Protein 2CZ9 (pdb70)

InterPro domains:
  IPR000705 Galactokinase [PR00473] (8-26)
  IPR000705 Galactokinase [PR00473] (67-78)
  IPR000705 Galactokinase [PR00473] (87-105)
  IPR000705 Galactokinase [PR00473] (234-248)
  IPR000705 Galactokinase [TIGR00131] (3-349)
  IPR006203 GHMP kinase, ATP-binding, conserved site [PS00627] (96-107)
  IPR006204 GHMP kinase N-terminal domain [PF00288] (70-157)
  IPR006206 Mevalonate/galactokinase [PIRSF000530] (3-348)
  IPR013750 GHMP kinase, C-terminal domain [PF08544] (250-329)
  IPR014721 Small ribosomal subunit protein uS5 domain 2-type fold, subgroup [G3DSA:3.30.230.10] (1-175)
  IPR019539 Galactokinase, N-terminal domain [PF10509] (4-35)
  IPR019741 Galactokinase, conserved site [PS00106] (8-19)
  IPR020568 Ribosomal protein uS5 domain 2-type superfamily [SSF54211] (1-178)
  IPR022963 Galactokinase, bacterial [MF_00246] (6-350)
  IPR036554 GHMP kinase, C-terminal domain superfamily [G3DSA:3.30.70.890] (176-350)
  IPR036554 GHMP kinase, C-terminal domain superfamily [SSF55060] (179-348)

Sequence (346 aa):
MIKVKSPGRVNLIGEHTDYTYGYVMPMAINLYTKIEAEKHGEVILYSEHFGEERKFSLLNNDDLRKENSWIDYVKGIFWVLKESDYEVGGIKGRVSGNLPLGAGLSSSASFEVGILETLDKLYNLKLDSLSKVLLAKKAENEFVGVPCGILDQFAVVFGREGNVIFLDTHTLDYEEYIPFPKDVSILVFYTGVRSSEYAERKHIAEESLKILGKGSSKEVREGELSKLPPLHRKFFGYIVRENARVLEVRDALKEGNVEEVGKILTTAHWDLAKNYEVSCKELDFFVERALKLGAYGARLTGAGFGGSAIALVDKEDAETIGEEILREYLKRFPWKARHFIVEPSDGVGI

CATH classification: 3.30.230.10 (+1 more: 3.30.70.890)

Solvent-accessible surface area: 14856 Å² total; per-residue (Å²): 137,49,117,4,74,0,0,0,16,0,0,0,0,0,5,11,0,12,12,0,106,0,38,0,0,0,0,0,0,48,17,38,14,68,1,53,0,67,121,68,66,48,0,16,0,84,6,84,121,98,44,53,92,82,98,8,51,54,145,24,25,178,104,82,134,31,22,0,9,62,0,0,0,0,8,52,0,0,130,107,39,137,70,166,26,19,1,0,84,16,99,15,29,38,89,20,12,52,22,0,29,0,8,24,31,1,0,20,0,0,0,0,1,8,0,0,5,99,24,50,104,31,170,18,82,47,64,32,20,0,83,15,0,52,67,0,9,39,105,19,24,49,65,60,28,11,13,14,32,3,2,0,0,8,22,0,113,120,31,33,0,0,19,0,14,7,85,72,51,99,90,51,78,0,78,22,28,177,71,18,4,0,0,0,0,21,0,16,39,187,129,79,65,40,42,92,9,44,123,28,3,60,85,0,14,169,88,22,63,63,44,0,1,61,86,11,147,88,43,46,16,80,155,2,53,101,88,27,98,75,15,2,2,0,0,12,80,0,9,54,23,0,66,94,0,68,73,9,5,107,146,47,64,24,100,65,0,0,112,15,0,24,77,0,0,72,10,0,22,140,52,0,86,0,18,33,141,15,0,37,26,0,0,93,58,0,55,151,49,55,10,71,0,0,0,0,2,6,54,16,78,2,12,0,0,0,0,1,0,62,101,158,65,0,110,84,9,0,98,77,0,34,171,50,0,89,167,155,15,112,110,181,9,118,51,26,72,3,86,10,7,59,10,18,18,184

Foldseek 3Di:
DDKKWWFFKWWLFQPPFQLQQFKTKMFGWDWTKMKDKAFDQWAWEQEPVVRGIDTDGLPPLDDPPDPCNLLSLLSVLCVVVPHDFGYMHIYIDIGDDPQLQRCPSLRVSLRSNVVRCVNVVVVDDLVVSLVSSQCSVCPRVNADDGSVGNNNQRAHAFQWIWIARSVVRDIDTFGDDDQKWKKKKRLQDGHVLSVVLSVLQVVVCVQLVHSHLCPDDLVSLVSDDPLSSLSSNLNNVRSVLSVVLRVCRNVPVLLVSQVSQAVNQVSCCPRVNQADVSQVLLQVLLVVVAFSHKHATHRYPGRMIITTGGNVCSVVSQVVSVVVSVVPDVGPMDMDIIGRHGHMDD

Structure (mmCIF, N/CA/C/O backbone):
data_2CZ9
#
_entry.id   2CZ9
#
_cell.length_a   106.081
_cell.length_b   38.905
_cell.length_c   81.566
_cell.angle_alpha   90.00
_cell.angle_beta   109.81
_cell.angle_gamma   90.00
#
_symmetry.space_group_name_H-M   'C 1 2 1'
#
loop_
_entity.id
_entity.type
_entity.pdbx_description
1 polymer 'Probable galactokinase'
2 non-polymer 'CHLORIDE ION'
3 non-polymer GLYCEROL
4 water water
#
loop_
_atom_site.group_PDB
_atom_site.id
_atom_site.type_symbol
_atom_site.label_atom_id
_atom_site.label_alt_id
_atom_site.label_comp_id
_atom_site.label_asym_id
_atom_site.label_entity_id
_atom_site.label_seq_id
_atom_site.pdbx_PDB_ins_code
_atom_site.Cartn_x
_atom_site.Cartn_y
_atom_site.Cartn_z
_atom_site.occupancy
_atom_site.B_iso_or_equiv
_atom_site.auth_seq_id
_atom_site.auth_comp_id
_atom_site.auth_asym_id
_atom_site.auth_atom_id
_atom_site.pdbx_PDB_model_num
ATOM 1 N N . MET A 1 1 ? 13.014 15.422 37.742 1.00 24.46 1 MET A N 1
ATOM 2 C CA . MET A 1 1 ? 14.158 16.352 37.510 1.00 23.04 1 MET A CA 1
ATOM 3 C C . MET A 1 1 ? 15.337 15.587 36.930 1.00 22.29 1 MET A C 1
ATOM 4 O O . MET A 1 1 ? 15.758 14.570 37.482 1.00 24.21 1 MET A O 1
ATOM 9 N N . ILE A 1 2 ? 15.873 16.072 35.819 1.00 19.27 2 ILE A N 1
ATOM 10 C CA . ILE A 1 2 ? 17.016 15.411 35.214 1.00 19.07 2 ILE A CA 1
ATOM 11 C C . ILE A 1 2 ? 18.172 16.380 35.056 1.00 17.79 2 ILE A C 1
ATOM 12 O O . ILE A 1 2 ? 17.989 17.600 35.084 1.00 16.56 2 ILE A O 1
ATOM 17 N N . LYS A 1 3 ? 19.365 15.822 34.909 1.00 17.35 3 LYS A N 1
ATOM 18 C CA . LYS A 1 3 ? 20.570 16.608 34.731 1.00 16.82 3 LYS A CA 1
ATOM 19 C C . LYS A 1 3 ? 21.265 16.182 33.448 1.00 15.90 3 LYS A C 1
ATOM 20 O O . LYS A 1 3 ? 21.451 14.993 33.190 1.00 19.22 3 LYS A O 1
ATOM 26 N N . VAL A 1 4 ? 21.633 17.165 32.642 1.00 13.19 4 VAL A N 1
ATOM 27 C CA . VAL A 1 4 ? 22.319 16.916 31.384 1.00 13.23 4 VAL A CA 1
ATOM 28 C C . VAL A 1 4 ? 23.653 17.644 31.401 1.00 13.31 4 VAL A C 1
ATOM 29 O O . VAL A 1 4 ? 23.744 18.767 31.890 1.00 13.09 4 VAL A O 1
ATOM 33 N N . LYS A 1 5 ? 24.690 16.987 30.895 1.00 12.91 5 LYS A N 1
ATOM 34 C CA . LYS A 1 5 ? 26.010 17.602 30.797 1.00 13.60 5 LYS A CA 1
ATOM 35 C C . LYS A 1 5 ? 26.344 17.613 29.311 1.00 13.12 5 LYS A C 1
ATOM 36 O O . LYS A 1 5 ? 26.473 16.559 28.685 1.00 15.32 5 LYS A O 1
ATOM 42 N N . SER A 1 6 ? 26.457 18.811 28.753 1.00 10.79 6 SER A N 1
ATOM 43 C CA . SER A 1 6 ? 26.752 18.973 27.333 1.00 10.09 6 SER A CA 1
ATOM 44 C C . SER A 1 6 ? 28.141 19.580 27.195 1.00 10.84 6 SER A C 1
ATOM 45 O O . SER A 1 6 ? 28.374 20.719 27.593 1.00 10.91 6 SER A O 1
ATOM 48 N N . PRO A 1 7 ? 29.086 18.829 26.610 1.00 10.38 7 PRO A N 1
ATOM 49 C CA . PRO A 1 7 ? 30.448 19.333 26.458 1.00 10.99 7 PRO A CA 1
ATOM 50 C C . PRO A 1 7 ? 30.645 20.423 25.426 1.00 11.48 7 PRO A C 1
ATOM 51 O O . PRO A 1 7 ? 29.782 20.675 24.587 1.00 11.18 7 PRO A O 1
ATOM 55 N N . GLY A 1 8 ? 31.787 21.088 25.536 1.00 11.51 8 GLY A N 1
ATOM 56 C CA . GLY A 1 8 ? 32.172 22.078 24.559 1.00 11.33 8 GLY A CA 1
ATOM 57 C C . GLY A 1 8 ? 33.007 21.291 23.563 1.00 10.63 8 GLY A C 1
ATOM 58 O O . GLY A 1 8 ? 33.027 20.055 23.586 1.00 10.75 8 GLY A O 1
ATOM 59 N N . ARG A 1 9 ? 33.710 21.981 22.681 1.00 11.02 9 ARG A N 1
ATOM 60 C CA . ARG A 1 9 ? 34.509 21.264 21.707 1.00 10.82 9 ARG A CA 1
ATOM 61 C C . ARG A 1 9 ? 35.755 22.010 21.288 1.00 10.59 9 ARG A C 1
ATOM 62 O O . ARG A 1 9 ? 35.852 23.229 21.423 1.00 11.23 9 ARG A O 1
ATOM 70 N N . VAL A 1 10 ? 36.711 21.237 20.795 1.00 10.46 10 VAL A N 1
ATOM 71 C CA . VAL A 1 10 ? 37.962 21.755 20.274 1.00 12.36 10 VAL A CA 1
ATOM 72 C C . VAL A 1 10 ? 38.204 21.031 18.953 1.00 12.14 10 VAL A C 1
ATOM 73 O O . VAL A 1 10 ? 38.089 19.810 18.879 1.00 12.96 10 VAL A O 1
ATOM 77 N N . ASN A 1 11 ? 38.512 21.787 17.907 1.00 12.20 11 ASN A N 1
ATOM 78 C CA . ASN A 1 11 ? 38.807 21.176 16.617 1.00 11.33 11 ASN A CA 1
ATOM 79 C C . ASN A 1 11 ? 40.320 21.054 16.581 1.00 11.16 11 ASN A C 1
ATOM 80 O O . ASN A 1 11 ? 41.036 22.038 16.767 1.00 11.82 11 ASN A O 1
ATOM 85 N N . LEU A 1 12 ? 40.808 19.837 16.377 1.00 11.43 12 LEU A N 1
ATOM 86 C CA . LEU A 1 12 ? 42.240 19.596 16.349 1.00 10.64 12 LEU A CA 1
ATOM 87 C C . LEU A 1 12 ? 42.863 20.094 15.046 1.00 11.29 12 LEU A C 1
ATOM 88 O O . LEU A 1 12 ? 43.912 20.738 15.054 1.00 11.83 12 LEU A O 1
ATOM 93 N N . ILE A 1 13 ? 42.201 19.792 13.935 1.00 11.43 13 ILE A N 1
ATOM 94 C CA . ILE A 1 13 ? 42.684 20.176 12.613 1.00 11.04 13 ILE A CA 1
ATOM 95 C C . ILE A 1 13 ? 41.464 20.118 11.686 1.00 10.63 13 ILE A C 1
ATOM 96 O O . ILE A 1 13 ? 40.477 19.436 11.993 1.00 10.94 13 ILE A O 1
ATOM 101 N N . GLY A 1 14 ? 41.521 20.847 10.573 1.00 10.31 14 GLY A N 1
ATOM 102 C CA . GLY A 1 14 ? 40.396 20.874 9.653 1.00 10.43 14 GLY A CA 1
ATOM 103 C C . GLY A 1 14 ? 39.532 22.093 9.920 1.00 10.02 14 GLY A C 1
ATOM 104 O O . GLY A 1 14 ? 38.326 21.986 10.175 1.00 10.72 14 GLY A O 1
ATOM 105 N N . GLU A 1 15 ? 40.164 23.258 9.863 1.00 10.37 15 GLU A N 1
ATOM 106 C CA . GLU A 1 15 ? 39.493 24.523 10.112 1.00 9.90 15 GLU A CA 1
ATOM 107 C C . GLU A 1 15 ? 39.097 25.184 8.802 1.00 11.53 15 GLU A C 1
ATOM 108 O O . GLU A 1 15 ? 39.861 25.163 7.838 1.00 12.14 15 GLU A O 1
ATOM 114 N N . HIS A 1 16 ? 37.904 25.767 8.785 1.00 11.92 16 HIS A N 1
ATOM 115 C CA . HIS A 1 16 ? 37.386 26.440 7.602 1.00 11.32 16 HIS A CA 1
ATOM 116 C C . HIS A 1 16 ? 37.284 25.511 6.403 1.00 12.64 16 HIS A C 1
ATOM 117 O O . HIS A 1 16 ? 37.518 25.913 5.261 1.00 14.06 16 HIS A O 1
ATOM 124 N N . THR A 1 17 ? 36.917 24.262 6.676 1.00 11.38 17 THR A N 1
ATOM 125 C CA . THR A 1 17 ? 36.741 23.266 5.627 1.00 12.15 17 THR A CA 1
ATOM 126 C C . THR A 1 17 ? 35.314 22.727 5.591 1.00 12.30 17 THR A C 1
ATOM 127 O O . THR A 1 17 ? 34.860 22.238 4.556 1.00 12.24 17 THR A O 1
ATOM 131 N N . ASP A 1 18 ? 34.585 22.810 6.701 1.00 13.14 18 ASP A N 1
ATOM 132 C CA . ASP A 1 18 ? 33.253 22.228 6.686 1.00 13.50 18 ASP A CA 1
ATOM 133 C C . ASP A 1 18 ? 32.228 22.898 5.782 1.00 12.81 18 ASP A C 1
ATOM 134 O O . ASP A 1 18 ? 31.297 22.232 5.320 1.00 14.68 18 ASP A O 1
ATOM 139 N N . TYR A 1 19 ? 32.392 24.185 5.480 1.00 12.95 19 TYR A N 1
ATOM 140 C CA . TYR A 1 19 ? 31.427 24.817 4.588 1.00 12.58 19 TYR A CA 1
ATOM 141 C C . TYR A 1 19 ? 31.680 24.518 3.110 1.00 13.70 19 TYR A C 1
ATOM 142 O O . TYR A 1 19 ? 30.925 24.970 2.247 1.00 16.08 19 TYR A O 1
ATOM 151 N N . THR A 1 20 ? 32.748 23.776 2.814 1.00 13.48 20 THR A N 1
ATOM 152 C CA . THR A 1 20 ? 32.995 23.334 1.439 1.00 14.23 20 THR A CA 1
ATOM 153 C C . THR A 1 20 ? 32.969 21.802 1.486 1.00 14.55 20 THR A C 1
ATOM 154 O O . THR A 1 20 ? 33.481 21.110 0.601 1.00 13.57 20 THR A O 1
ATOM 158 N N . TYR A 1 21 ? 32.379 21.282 2.559 1.00 12.93 21 TYR A N 1
ATOM 159 C CA . TYR A 1 21 ? 32.228 19.845 2.757 1.00 13.44 21 TYR A CA 1
ATOM 160 C C . TYR A 1 21 ? 33.535 19.058 2.717 1.00 12.83 21 TYR A C 1
ATOM 161 O O . TYR A 1 21 ? 33.651 18.022 2.052 1.00 13.42 21 TYR A O 1
ATOM 170 N N . GLY A 1 22 ? 34.512 19.563 3.468 1.00 11.89 22 GLY A N 1
ATOM 171 C CA . GLY A 1 22 ? 35.809 18.926 3.554 1.00 11.67 22 GLY A CA 1
ATOM 172 C C . GLY A 1 22 ? 35.928 18.084 4.812 1.00 10.65 22 GLY A C 1
ATOM 173 O O . GLY A 1 22 ? 34.921 17.677 5.395 1.00 12.72 22 GLY A O 1
ATOM 174 N N . TYR A 1 23 ? 37.161 17.826 5.231 1.00 10.91 23 TYR A N 1
ATOM 175 C CA . TYR A 1 23 ? 37.414 17.010 6.415 1.00 11.27 23 TYR A CA 1
ATOM 176 C C . TYR A 1 23 ? 37.634 17.838 7.672 1.00 11.47 23 TYR A C 1
ATOM 177 O O . TYR A 1 23 ? 38.224 18.916 7.615 1.00 13.44 23 TYR A O 1
ATOM 186 N N . VAL A 1 24 ? 37.169 17.318 8.808 1.00 11.53 24 VAL A N 1
ATOM 187 C CA . VAL A 1 24 ? 37.367 17.985 10.099 1.00 10.46 24 VAL A CA 1
ATOM 188 C C . VAL A 1 24 ? 37.733 16.935 11.143 1.00 11.57 24 VAL A C 1
ATOM 189 O O . VAL A 1 24 ? 37.471 15.747 10.950 1.00 10.72 24 VAL A O 1
ATOM 193 N N . MET A 1 25 ? 38.352 17.364 12.239 1.00 12.07 25 MET A N 1
ATOM 194 C CA . MET A 1 25 ? 38.734 16.427 13.292 1.00 10.65 25 MET A CA 1
ATOM 195 C C . MET A 1 25 ? 38.585 17.048 14.677 1.00 10.97 25 MET A C 1
ATOM 196 O O . MET A 1 25 ? 39.567 17.404 15.326 1.00 12.45 25 MET A O 1
ATOM 201 N N . PRO A 1 26 ? 37.339 17.178 15.151 1.00 10.99 26 PRO A N 1
ATOM 202 C CA . PRO A 1 26 ? 37.073 17.761 16.466 1.00 11.82 26 PRO A CA 1
ATOM 203 C C . PRO A 1 26 ? 36.972 16.728 17.578 1.00 13.31 26 PRO A C 1
ATOM 204 O O . PRO A 1 26 ? 36.977 15.523 17.339 1.00 12.83 26 PRO A O 1
ATOM 208 N N . MET A 1 27 ? 36.875 17.227 18.800 1.00 13.50 27 MET A N 1
ATOM 209 C CA . MET A 1 27 ? 36.709 16.376 19.963 1.00 13.25 27 MET A CA 1
ATOM 210 C C . MET A 1 27 ? 35.823 17.129 20.931 1.00 12.36 27 MET A C 1
ATOM 211 O O . MET A 1 27 ? 35.805 18.362 20.937 1.00 13.40 27 MET A O 1
ATOM 216 N N . ALA A 1 28 ? 35.063 16.390 21.728 1.00 10.98 28 ALA A N 1
ATOM 217 C CA . ALA A 1 28 ? 34.254 17.012 22.763 1.00 11.20 28 ALA A CA 1
ATOM 218 C C . ALA A 1 28 ? 35.291 17.176 23.878 1.00 11.37 28 ALA A C 1
ATOM 219 O O . ALA A 1 28 ? 36.222 16.370 23.976 1.00 10.99 28 ALA A O 1
ATOM 221 N N . ILE A 1 29 ? 35.165 18.223 24.688 1.00 11.63 29 ILE A N 1
ATOM 222 C CA . ILE A 1 29 ? 36.118 18.448 25.778 1.00 12.17 29 ILE A CA 1
ATOM 223 C C . ILE A 1 29 ? 35.418 18.403 27.133 1.00 12.50 29 ILE A C 1
ATOM 224 O O . ILE A 1 29 ? 34.196 18.537 27.208 1.00 13.02 29 ILE A O 1
ATOM 229 N N . ASN A 1 30 ? 36.200 18.218 28.197 1.00 13.83 30 ASN A N 1
ATOM 230 C CA . ASN A 1 30 ? 35.653 18.129 29.543 1.00 14.85 30 ASN A CA 1
ATOM 231 C C . ASN A 1 30 ? 35.390 19.458 30.251 1.00 15.24 30 ASN A C 1
ATOM 232 O O . ASN A 1 30 ? 35.858 19.700 31.371 1.00 17.34 30 ASN A O 1
ATOM 237 N N . LEU A 1 31 ? 34.655 20.321 29.558 1.00 14.27 31 LEU A N 1
ATOM 238 C CA . LEU A 1 31 ? 34.191 21.615 30.062 1.00 15.13 31 LEU A CA 1
ATOM 239 C C . LEU A 1 31 ? 32.748 21.566 29.572 1.00 14.48 31 LEU A C 1
ATOM 240 O O . LEU A 1 31 ? 32.494 21.284 28.398 1.00 13.46 31 LEU A O 1
ATOM 245 N N . TYR A 1 32 ? 31.798 21.843 30.456 1.00 14.43 32 TYR A N 1
ATOM 246 C CA . TYR A 1 32 ? 30.402 21.677 30.090 1.00 14.08 32 TYR A CA 1
ATOM 247 C C . TYR A 1 32 ? 29.394 22.759 30.370 1.00 14.92 32 TYR A C 1
ATOM 248 O O . TYR A 1 32 ? 29.622 23.683 31.148 1.00 15.99 32 TYR A O 1
ATOM 257 N N . THR A 1 33 ? 28.251 22.599 29.714 1.00 12.32 33 THR A N 1
ATOM 258 C CA . THR A 1 33 ? 27.099 23.440 29.968 1.00 12.18 33 THR A CA 1
ATOM 259 C C . THR A 1 33 ? 26.229 22.410 30.684 1.00 12.56 33 THR A C 1
ATOM 260 O O . THR A 1 33 ? 25.964 21.331 30.151 1.00 14.18 33 THR A O 1
ATOM 264 N N . LYS A 1 34 ? 25.824 22.716 31.908 1.00 13.18 34 LYS A N 1
ATOM 265 C CA . LYS A 1 34 ? 24.999 21.798 32.679 1.00 13.65 34 LYS A CA 1
ATOM 266 C C . LYS A 1 34 ? 23.567 22.299 32.754 1.00 13.32 34 LYS A C 1
ATOM 267 O O . LYS A 1 34 ? 23.324 23.486 32.943 1.00 13.35 34 LYS A O 1
ATOM 273 N N . ILE A 1 35 ? 22.618 21.390 32.584 1.00 11.13 35 ILE A N 1
ATOM 274 C CA . ILE A 1 35 ? 21.211 21.759 32.654 1.00 11.87 35 ILE A CA 1
ATOM 275 C C . ILE A 1 35 ? 20.477 20.811 33.585 1.00 12.13 35 ILE A C 1
ATOM 276 O O . ILE A 1 35 ? 20.576 19.594 33.449 1.00 13.84 35 ILE A O 1
ATOM 281 N N . GLU A 1 36 ? 19.775 21.382 34.558 1.00 12.84 36 GLU A N 1
ATOM 282 C CA . GLU A 1 36 ? 18.974 20.608 35.504 1.00 13.13 36 GLU A CA 1
ATOM 283 C C . GLU A 1 36 ? 17.561 21.125 35.277 1.00 12.66 36 GLU A C 1
ATOM 284 O O . GLU A 1 36 ? 17.302 22.317 35.444 1.00 15.09 36 GLU A O 1
ATOM 290 N N . ALA A 1 37 ? 16.646 20.242 34.898 1.00 11.50 37 ALA A N 1
ATOM 291 C CA . ALA A 1 37 ? 15.296 20.693 34.616 1.00 11.92 37 ALA A CA 1
ATOM 292 C C . ALA A 1 37 ? 14.218 19.632 34.758 1.00 10.89 37 ALA A C 1
ATOM 293 O O . ALA A 1 37 ? 14.495 18.430 34.799 1.00 12.30 37 ALA A O 1
ATOM 295 N N . GLU A 1 38 ? 12.979 20.106 34.809 1.00 11.87 38 GLU A N 1
ATOM 296 C CA . GLU A 1 38 ? 11.804 19.254 34.927 1.00 12.39 38 GLU A CA 1
ATOM 297 C C . GLU A 1 38 ? 10.727 19.835 34.009 1.00 12.21 38 GLU A C 1
ATOM 298 O O . GLU A 1 38 ? 10.859 20.962 33.530 1.00 11.07 38 GLU A O 1
ATOM 304 N N . LYS A 1 39 ? 9.667 19.075 33.751 1.00 11.90 39 LYS A N 1
ATOM 305 C CA . LYS A 1 39 ? 8.587 19.565 32.898 1.00 12.78 39 LYS A CA 1
ATOM 306 C C . LYS A 1 39 ? 7.905 20.777 33.523 1.00 12.25 39 LYS A C 1
ATOM 307 O O . LYS A 1 39 ? 7.872 20.920 34.748 1.00 15.11 39 LYS A O 1
ATOM 313 N N . HIS A 1 40 ? 7.352 21.641 32.677 1.00 12.09 40 HIS A N 1
ATOM 314 C CA . HIS A 1 40 ? 6.652 22.835 33.135 1.00 12.69 40 HIS A CA 1
ATOM 315 C C . HIS A 1 40 ? 5.723 23.319 32.027 1.00 12.22 40 HIS A C 1
ATOM 316 O O . HIS A 1 40 ? 5.884 22.925 30.871 1.00 12.68 40 HIS A O 1
ATOM 323 N N . GLY A 1 41 ? 4.750 24.156 32.389 1.00 14.13 41 GLY A N 1
ATOM 324 C CA . GLY A 1 41 ? 3.799 24.691 31.426 1.00 16.96 41 GLY A CA 1
ATOM 325 C C . GLY A 1 41 ? 4.423 25.678 30.459 1.00 16.70 41 GLY A C 1
ATOM 326 O O . GLY A 1 41 ? 3.973 25.826 29.322 1.00 18.92 41 GLY A O 1
ATOM 327 N N . GLU A 1 42 ? 5.449 26.383 30.915 1.00 16.14 42 GLU A N 1
ATOM 328 C CA . GLU A 1 42 ? 6.148 27.319 30.050 1.00 16.57 42 GLU A CA 1
ATOM 329 C C . GLU A 1 42 ? 7.632 27.014 30.140 1.00 13.20 42 GLU A C 1
ATOM 330 O O . GLU A 1 42 ? 8.016 25.984 30.690 1.00 13.67 42 GLU A O 1
ATOM 336 N N . VAL A 1 43 ? 8.461 27.883 29.576 1.00 11.91 43 VAL A N 1
ATOM 337 C CA . VAL A 1 43 ? 9.900 27.665 29.611 1.00 11.84 43 VAL A CA 1
ATOM 338 C C . VAL A 1 43 ? 10.546 28.699 30.519 1.00 11.63 43 VAL A C 1
ATOM 339 O O . VAL A 1 43 ? 10.542 29.895 30.219 1.00 13.96 43 VAL A O 1
ATOM 343 N N . ILE A 1 44 ? 11.096 28.226 31.635 1.00 11.90 44 ILE A N 1
ATOM 344 C CA . ILE A 1 44 ? 11.730 29.094 32.621 1.00 12.55 44 ILE A CA 1
ATOM 345 C C . ILE A 1 44 ? 13.124 28.574 32.920 1.00 11.98 44 ILE A C 1
ATOM 346 O O . ILE A 1 44 ? 13.290 27.444 33.375 1.00 13.72 44 ILE A O 1
ATOM 351 N N . LEU A 1 45 ? 14.127 29.402 32.665 1.00 12.16 45 LEU A N 1
ATOM 352 C CA . LEU A 1 45 ? 15.503 28.998 32.891 1.00 12.11 45 LEU A CA 1
ATOM 353 C C . LEU A 1 45 ? 16.329 30.062 33.572 1.00 12.72 45 LEU A C 1
ATOM 354 O O . LEU A 1 45 ? 16.308 31.229 33.184 1.00 13.65 45 LEU A O 1
ATOM 359 N N . TYR A 1 46 ? 17.064 29.645 34.591 1.00 14.10 46 TYR A N 1
ATOM 360 C CA . TYR A 1 46 ? 17.945 30.561 35.295 1.00 14.78 46 TYR A CA 1
ATOM 361 C C . TYR A 1 46 ? 19.349 30.269 34.788 1.00 14.70 46 TYR A C 1
ATOM 362 O O . TYR A 1 46 ? 19.796 29.118 34.826 1.00 16.15 46 TYR A O 1
ATOM 371 N N . SER A 1 47 ? 20.024 31.305 34.297 1.00 14.79 47 SER A N 1
ATOM 372 C CA . SER A 1 47 ? 21.394 31.187 33.800 1.00 15.69 47 SER A CA 1
ATOM 373 C C . SER A 1 47 ? 22.390 31.636 34.860 1.00 17.96 47 SER A C 1
ATOM 374 O O . SER A 1 47 ? 22.373 32.794 35.287 1.00 17.87 47 SER A O 1
ATOM 377 N N . GLU A 1 48 ? 23.263 30.724 35.272 1.00 18.07 48 GLU A N 1
ATOM 378 C CA . GLU A 1 48 ? 24.262 31.041 36.286 1.00 22.16 48 GLU A CA 1
ATOM 379 C C . GLU A 1 48 ? 25.256 32.072 35.782 1.00 24.99 48 GLU A C 1
ATOM 380 O O . GLU A 1 48 ? 25.711 32.926 36.544 1.00 27.40 48 GLU A O 1
ATOM 386 N N . HIS A 1 49 ? 25.591 32.005 34.500 1.00 26.96 49 HIS A N 1
ATOM 387 C CA . HIS A 1 49 ? 26.544 32.958 33.958 1.00 28.92 49 HIS A CA 1
ATOM 388 C C . HIS A 1 49 ? 25.992 34.373 33.978 1.00 28.98 49 HIS A C 1
ATOM 389 O O . HIS A 1 49 ? 26.626 35.283 34.513 1.00 29.32 49 HIS A O 1
ATOM 396 N N . PHE A 1 50 ? 24.813 34.560 33.392 1.00 27.03 50 PHE A N 1
ATOM 397 C CA . PHE A 1 50 ? 24.203 35.882 33.360 1.00 25.82 50 PHE A CA 1
ATOM 398 C C . PHE A 1 50 ? 23.556 36.251 34.690 1.00 25.85 50 PHE A C 1
ATOM 399 O O . PHE A 1 50 ? 23.172 37.403 34.898 1.00 26.13 50 PHE A O 1
ATOM 407 N N . GLY A 1 51 ? 23.446 35.278 35.590 1.00 23.82 51 GLY A N 1
ATOM 408 C CA . GLY A 1 51 ? 22.845 35.527 36.888 1.00 23.54 51 GLY A CA 1
ATOM 409 C C . GLY A 1 51 ? 21.445 36.096 36.763 1.00 23.78 51 GLY A C 1
ATOM 410 O O . GLY A 1 51 ? 21.089 37.067 37.432 1.00 25.56 51 GLY A O 1
ATOM 411 N N . GLU A 1 52 ? 20.640 35.478 35.909 1.00 22.20 52 GLU A N 1
ATOM 412 C CA . GLU A 1 52 ? 19.285 35.953 35.688 1.00 21.51 52 GLU A CA 1
ATOM 413 C C . GLU A 1 52 ? 18.395 34.855 35.140 1.00 19.36 52 GLU A C 1
ATOM 414 O O . GLU A 1 52 ? 18.869 33.865 34.585 1.00 18.53 52 GLU A O 1
ATOM 420 N N . GLU A 1 53 ? 17.095 35.057 35.295 1.00 17.84 53 GLU A N 1
ATOM 421 C CA . GLU A 1 53 ? 16.107 34.123 34.793 1.00 17.61 53 GLU A CA 1
ATOM 422 C C . GLU A 1 53 ? 15.486 34.738 33.549 1.00 15.71 53 GLU A C 1
ATOM 423 O O . GLU A 1 53 ? 15.250 35.945 33.491 1.00 17.08 53 GLU A O 1
ATOM 429 N N . ARG A 1 54 ? 15.262 33.910 32.540 1.00 15.42 54 ARG A N 1
ATOM 430 C CA . ARG A 1 54 ? 14.598 34.351 31.327 1.00 15.46 54 ARG A CA 1
ATOM 431 C C . ARG A 1 54 ? 13.549 33.288 31.041 1.00 14.29 54 ARG A C 1
ATOM 432 O O . ARG A 1 54 ? 13.773 32.098 31.267 1.00 14.64 54 ARG A O 1
ATOM 440 N N . LYS A 1 55 ? 12.386 33.717 30.581 1.00 14.63 55 LYS A N 1
ATOM 441 C CA . LYS A 1 55 ? 11.312 32.779 30.323 1.00 15.18 55 LYS A CA 1
ATOM 442 C C . LYS A 1 55 ? 10.490 33.185 29.125 1.00 14.76 55 LYS A C 1
ATOM 443 O O . LYS A 1 55 ? 10.565 34.318 28.652 1.00 15.39 55 LYS A O 1
ATOM 449 N N . PHE A 1 56 ? 9.713 32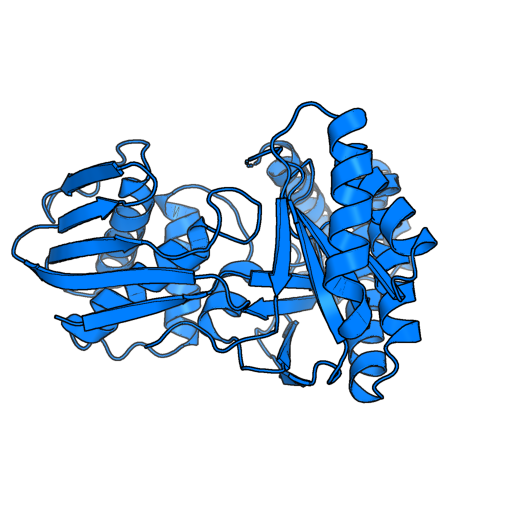.233 28.631 1.00 13.04 56 PHE A N 1
ATOM 450 C CA . PHE A 1 56 ? 8.819 32.493 27.527 1.00 12.49 56 PHE A CA 1
ATOM 451 C C . PHE A 1 56 ? 7.725 31.445 27.484 1.00 13.25 56 PHE A C 1
ATOM 452 O O . PHE A 1 56 ? 7.905 30.309 27.940 1.00 13.88 56 PHE A O 1
ATOM 460 N N . SER A 1 57 ? 6.563 31.850 26.987 1.00 13.24 57 SER A N 1
ATOM 461 C CA . SER A 1 57 ? 5.464 30.923 26.823 1.00 14.23 57 SER A CA 1
ATOM 462 C C A SER A 1 57 ? 5.843 30.025 25.646 0.50 13.40 57 SER A C 1
ATOM 463 C C B SER A 1 57 ? 5.846 29.942 25.727 0.50 14.33 57 SER A C 1
ATOM 464 O O A SER A 1 57 ? 6.630 30.429 24.790 0.50 13.56 57 SER A O 1
ATOM 465 O O B SER A 1 57 ? 6.504 30.310 24.754 0.50 15.07 57 SER A O 1
ATOM 468 N N A LEU A 1 58 ? 5.291 28.816 25.598 0.50 13.90 58 LEU A N 1
ATOM 469 N N B LEU A 1 58 ? 5.440 28.691 25.902 0.50 15.27 58 LEU A N 1
ATOM 470 C CA A LEU A 1 58 ? 5.574 27.908 24.489 0.50 14.98 58 LEU A CA 1
ATOM 471 C CA B LEU A 1 58 ? 5.756 27.634 24.954 0.50 17.06 58 LEU A CA 1
ATOM 472 C C A LEU A 1 58 ? 5.018 28.527 23.214 0.50 15.64 58 LEU A C 1
ATOM 473 C C B LEU A 1 58 ? 5.636 28.027 23.483 0.50 17.73 58 LEU A C 1
ATOM 474 O O A LEU A 1 58 ? 5.458 28.218 22.107 0.50 16.15 58 LEU A O 1
ATOM 475 O O B LEU A 1 58 ? 6.495 27.672 22.676 0.50 18.96 58 LEU A O 1
ATOM 484 N N A ASN A 1 59 ? 4.037 29.403 23.390 0.50 16.49 59 ASN A N 1
ATOM 485 N N B ASN A 1 59 ? 4.578 28.754 23.133 0.50 18.67 59 ASN A N 1
ATOM 486 C CA A ASN A 1 59 ? 3.391 30.087 22.277 0.50 17.63 59 ASN A CA 1
ATOM 487 C CA B ASN A 1 59 ? 4.369 29.162 21.746 0.50 19.60 59 ASN A CA 1
ATOM 488 C C A ASN A 1 59 ? 4.268 31.199 21.728 0.50 17.88 59 ASN A C 1
ATOM 489 C C B ASN A 1 59 ? 4.885 30.553 21.383 0.50 19.34 59 ASN A C 1
ATOM 490 O O A ASN A 1 59 ? 3.997 31.735 20.654 0.50 18.56 59 ASN A O 1
ATOM 491 O O B ASN A 1 59 ? 4.633 31.040 20.280 0.50 19.05 59 ASN A O 1
ATOM 500 N N A ASP A 1 60 ? 5.326 31.538 22.456 0.50 17.04 60 ASP A N 1
ATOM 501 N N B ASP A 1 60 ? 5.599 31.191 22.306 0.50 17.51 60 ASP A N 1
ATOM 502 C CA A ASP A 1 60 ? 6.193 32.628 22.042 0.50 17.01 60 ASP A CA 1
ATOM 503 C CA B ASP A 1 60 ? 6.173 32.512 22.059 0.50 17.00 60 ASP A CA 1
ATOM 504 C C . ASP A 1 60 ? 7.624 32.270 21.652 1.00 16.66 60 ASP A C 1
ATOM 505 O O . ASP A 1 60 ? 8.525 32.271 22.491 1.00 15.47 60 ASP A O 1
ATOM 514 N N . LEU A 1 61 ? 7.838 32.017 20.365 1.00 15.84 61 LEU A N 1
ATOM 515 C CA . LEU A 1 61 ? 9.184 31.726 19.885 1.00 17.00 61 LEU A CA 1
ATOM 516 C C . LEU A 1 61 ? 9.761 32.915 19.130 1.00 18.46 61 LEU A C 1
ATOM 517 O O . LEU A 1 61 ? 10.580 32.759 18.225 1.00 18.55 61 LEU A O 1
ATOM 522 N N . ARG A 1 62 ? 9.321 34.111 19.504 1.00 18.24 62 ARG A N 1
ATOM 523 C CA . ARG A 1 62 ? 9.813 35.327 18.870 1.00 20.22 62 ARG A CA 1
ATOM 524 C C . ARG A 1 62 ? 11.225 35.614 19.376 1.00 19.99 62 ARG A C 1
ATOM 525 O O . ARG A 1 62 ? 11.511 35.445 20.562 1.00 19.14 62 ARG A O 1
ATOM 533 N N . LYS A 1 63 ? 12.110 36.046 18.481 1.00 22.45 63 LYS A N 1
ATOM 534 C CA . LYS A 1 63 ? 13.480 36.352 18.876 1.00 23.84 63 LYS A CA 1
ATOM 535 C C . LYS A 1 63 ? 13.495 37.558 19.805 1.00 24.09 63 LYS A C 1
ATOM 536 O O . LYS A 1 63 ? 12.831 38.563 19.543 1.00 24.26 63 LYS A O 1
ATOM 542 N N . GLU A 1 64 ? 14.254 37.455 20.891 1.00 23.00 64 GLU A N 1
ATOM 543 C CA . GLU A 1 64 ? 14.352 38.538 21.864 1.00 23.17 64 GLU A CA 1
ATOM 544 C C . GLU A 1 64 ? 15.768 39.111 21.911 1.00 22.89 64 GLU A C 1
ATOM 545 O O . GLU A 1 64 ? 16.051 40.034 22.674 1.00 23.41 64 GLU A O 1
ATOM 551 N N . ASN A 1 65 ? 16.644 38.563 21.075 1.00 23.40 65 ASN A N 1
ATOM 552 C CA . ASN A 1 65 ? 18.038 38.984 21.007 1.00 23.37 65 ASN A CA 1
ATOM 553 C C . ASN A 1 65 ? 18.758 38.905 22.349 1.00 22.89 65 ASN A C 1
ATOM 554 O O . ASN A 1 65 ? 19.332 39.882 22.829 1.00 24.37 65 ASN A O 1
ATOM 562 N N . SER A 1 66 ? 18.713 37.719 22.946 1.00 20.27 66 SER A N 1
ATOM 563 C CA . SER A 1 66 ? 19.370 37.443 24.217 1.00 19.36 66 SER A CA 1
ATOM 564 C C . SER A 1 66 ? 19.680 35.952 24.197 1.00 17.01 66 SER A C 1
ATOM 565 O O . SER A 1 66 ? 19.288 35.251 23.262 1.00 16.49 66 SER A O 1
ATOM 568 N N . TRP A 1 67 ? 20.366 35.461 25.224 1.00 16.61 67 TRP A N 1
ATOM 569 C CA . TRP A 1 67 ? 20.713 34.047 25.276 1.00 15.58 67 TRP A CA 1
ATOM 570 C C . TRP A 1 67 ? 19.491 33.129 25.211 1.00 15.13 67 TRP A C 1
ATOM 571 O O . TRP A 1 67 ? 19.605 31.967 24.817 1.00 14.38 67 TRP A O 1
ATOM 582 N N . ILE A 1 68 ? 18.321 33.641 25.581 1.00 14.23 68 ILE A N 1
ATOM 583 C CA . ILE A 1 68 ? 17.119 32.815 25.552 1.00 15.01 68 ILE A CA 1
ATOM 584 C C . ILE A 1 68 ? 16.783 32.369 24.126 1.00 14.39 68 ILE A C 1
ATOM 585 O O . ILE A 1 68 ? 16.076 31.379 23.931 1.00 12.97 68 ILE A O 1
ATOM 590 N N . ASP A 1 69 ? 17.296 33.090 23.132 1.00 14.05 69 ASP A N 1
ATOM 591 C CA . ASP A 1 69 ? 17.037 32.744 21.737 1.00 13.82 69 ASP A CA 1
ATOM 592 C C . ASP A 1 69 ? 17.583 31.372 21.368 1.00 13.39 69 ASP A C 1
ATOM 593 O O . ASP A 1 69 ? 17.062 30.716 20.460 1.00 13.24 69 ASP A O 1
ATOM 598 N N . TYR A 1 70 ? 18.635 30.937 22.056 1.00 12.47 70 TYR A N 1
ATOM 599 C CA . TYR A 1 70 ? 19.207 29.629 21.768 1.00 13.05 70 TYR A CA 1
ATOM 600 C C . TYR A 1 70 ? 18.227 28.556 22.213 1.00 13.48 70 TYR A C 1
ATOM 601 O O . TYR A 1 70 ? 18.115 27.501 21.589 1.00 14.18 70 TYR A O 1
ATOM 610 N N . VAL A 1 71 ? 17.508 28.835 23.298 1.00 12.04 71 VAL A N 1
ATOM 611 C CA . VAL A 1 71 ? 16.526 27.894 23.801 1.00 11.98 71 VAL A CA 1
ATOM 612 C C . VAL A 1 71 ? 15.323 27.907 22.862 1.00 11.72 71 VAL A C 1
ATOM 613 O O . VAL A 1 71 ? 14.815 26.850 22.475 1.00 11.40 71 VAL A O 1
ATOM 617 N N . LYS A 1 72 ? 14.874 29.101 22.484 1.00 10.96 72 LYS A N 1
ATOM 618 C CA . LYS A 1 72 ? 13.739 29.213 21.571 1.00 11.52 72 LYS A CA 1
ATOM 619 C C . LYS A 1 72 ? 14.015 28.513 20.241 1.00 11.02 72 LYS A C 1
ATOM 620 O O . LYS A 1 72 ? 13.115 27.913 19.659 1.00 12.40 72 LYS A O 1
ATOM 626 N N . GLY A 1 73 ? 15.256 28.599 19.764 1.00 10.68 73 GLY A N 1
ATOM 627 C CA . GLY A 1 73 ? 15.607 27.956 18.505 1.00 11.55 73 GLY A CA 1
ATOM 628 C C . GLY A 1 73 ? 15.371 26.459 18.530 1.00 10.95 73 GLY A C 1
ATOM 629 O O . GLY A 1 73 ? 14.925 25.870 17.541 1.00 11.69 73 GLY A O 1
ATOM 630 N N . ILE A 1 74 ? 15.678 25.828 19.659 1.00 10.63 74 ILE A N 1
ATOM 631 C CA . ILE A 1 74 ? 15.468 24.392 19.779 1.00 9.66 74 ILE A CA 1
ATOM 632 C C . ILE A 1 74 ? 13.975 24.066 19.813 1.00 10.30 74 ILE A C 1
ATOM 633 O O . ILE A 1 74 ? 13.533 23.101 19.186 1.00 10.72 74 ILE A O 1
ATOM 638 N N . PHE A 1 75 ? 13.185 24.852 20.541 1.00 10.87 75 PHE A N 1
ATOM 639 C CA . PHE A 1 75 ? 11.756 24.591 20.548 1.00 10.42 75 PHE A CA 1
ATOM 640 C C . PHE A 1 75 ? 11.215 24.819 19.138 1.00 10.97 75 PHE A C 1
ATOM 641 O O . PHE A 1 75 ? 10.336 24.093 18.679 1.00 11.71 75 PHE A O 1
ATOM 649 N N . TRP A 1 76 ? 11.754 25.817 18.444 1.00 11.71 76 TRP A N 1
ATOM 650 C CA . TRP A 1 76 ? 11.307 26.113 17.089 1.00 12.31 76 TRP A CA 1
ATOM 651 C C . TRP A 1 76 ? 11.619 24.970 16.126 1.00 11.79 76 TRP A C 1
ATOM 652 O O . TRP A 1 76 ? 10.764 24.558 15.340 1.00 12.97 76 TRP A O 1
ATOM 663 N N . VAL A 1 77 ? 12.838 24.443 16.186 1.00 12.54 77 VAL A N 1
ATOM 664 C CA . VAL A 1 77 ? 13.196 23.377 15.261 1.00 12.15 77 VAL A CA 1
ATOM 665 C C . VAL A 1 77 ? 12.438 22.087 15.542 1.00 12.86 77 VAL A C 1
ATOM 666 O O . VAL A 1 77 ? 12.139 21.328 14.620 1.00 13.43 77 VAL A O 1
ATOM 670 N N . LEU A 1 78 ? 12.112 21.835 16.807 1.00 13.14 78 LEU A N 1
ATOM 671 C CA . LEU A 1 78 ? 11.369 20.633 17.134 1.00 12.90 78 LEU A CA 1
ATOM 672 C C . LEU A 1 78 ? 9.950 20.758 16.572 1.00 13.82 78 LEU A C 1
ATOM 673 O O . LEU A 1 78 ? 9.419 19.807 16.006 1.00 14.24 78 LEU A O 1
ATOM 678 N N . LYS A 1 79 ? 9.344 21.935 16.706 1.00 13.69 79 LYS A N 1
ATOM 679 C CA . LYS A 1 79 ? 7.990 22.134 16.200 1.00 16.01 79 LYS A CA 1
ATOM 680 C C . LYS A 1 79 ? 8.003 22.056 14.678 1.00 16.00 79 LYS A C 1
ATOM 681 O O . LYS A 1 79 ? 7.121 21.451 14.065 1.00 16.16 79 LYS A O 1
ATOM 687 N N . GLU A 1 80 ? 9.021 22.668 14.082 1.00 16.70 80 GLU A N 1
ATOM 688 C CA . GLU A 1 80 ? 9.189 22.689 12.635 1.00 17.58 80 GLU A CA 1
ATOM 689 C C . GLU A 1 80 ? 9.422 21.277 12.104 1.00 18.00 80 GLU A C 1
ATOM 690 O O . GLU A 1 80 ? 9.119 20.982 10.945 1.00 20.07 80 GLU A O 1
ATOM 696 N N . SER A 1 81 ? 9.963 20.413 12.957 1.00 16.31 81 SER A N 1
ATOM 697 C CA . SER A 1 81 ? 10.256 19.038 12.579 1.00 16.65 81 SER A CA 1
ATOM 698 C C . SER A 1 81 ? 9.172 18.064 13.012 1.00 15.88 81 SER A C 1
ATOM 699 O O . SER A 1 81 ? 9.407 16.859 13.109 1.00 18.03 81 SER A O 1
ATOM 702 N N . ASP A 1 82 ? 7.988 18.603 13.288 1.00 17.07 82 ASP A N 1
ATOM 703 C CA . ASP A 1 82 ? 6.835 17.801 13.667 1.00 18.46 82 ASP A CA 1
ATOM 704 C C . ASP A 1 82 ? 6.917 17.059 15.005 1.00 18.79 82 ASP A C 1
ATOM 705 O O . ASP A 1 82 ? 6.486 15.909 15.119 1.00 18.87 82 ASP A O 1
ATOM 710 N N . TYR A 1 83 ? 7.478 17.710 16.020 1.00 18.30 83 TYR A N 1
ATOM 711 C CA . TYR A 1 83 ? 7.549 17.116 17.351 1.00 19.20 83 TYR A CA 1
ATOM 712 C C . TYR A 1 83 ? 6.682 17.948 18.281 1.00 19.61 83 TYR A C 1
ATOM 713 O O . TYR A 1 83 ? 6.586 19.167 18.132 1.00 20.90 83 TYR A O 1
ATOM 722 N N . GLU A 1 84 ? 6.043 17.282 19.234 1.00 18.45 84 GLU A N 1
ATOM 723 C CA . GLU A 1 84 ? 5.220 17.967 20.217 1.00 19.80 84 GLU A CA 1
ATOM 724 C C . GLU A 1 84 ? 5.938 17.833 21.552 1.00 18.67 84 GLU A C 1
ATOM 725 O O . GLU A 1 84 ? 6.093 16.727 22.069 1.00 21.20 84 GLU A O 1
ATOM 731 N N . VAL A 1 85 ? 6.414 18.953 22.086 1.00 16.16 85 VAL A N 1
ATOM 732 C CA . VAL A 1 85 ? 7.084 18.950 23.387 1.00 16.19 85 VAL A CA 1
ATOM 733 C C . VAL A 1 85 ? 6.471 20.044 24.241 1.00 17.14 85 V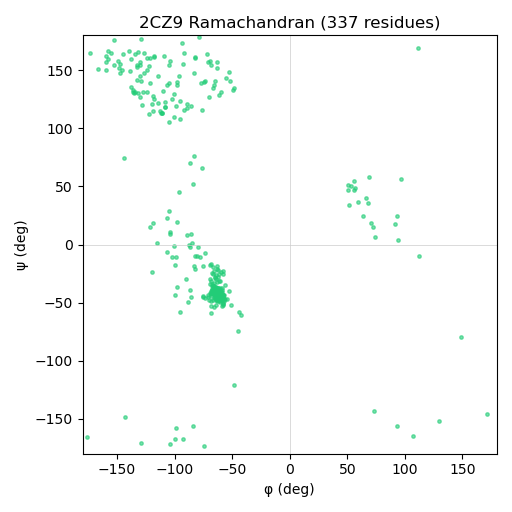AL A C 1
ATOM 734 O O . VAL A 1 85 ? 5.910 21.012 23.726 1.00 19.95 85 VAL A O 1
ATOM 738 N N . GLY A 1 86 ? 6.598 19.888 25.551 1.00 14.84 86 GLY A N 1
ATOM 739 C CA . GLY A 1 86 ? 6.061 20.862 26.478 1.00 13.34 86 GLY A CA 1
ATOM 740 C C . GLY A 1 86 ? 7.176 21.719 27.040 1.00 12.01 86 GLY A C 1
ATOM 741 O O . GLY A 1 86 ? 8.317 21.635 26.593 1.00 11.86 86 GLY A O 1
ATOM 742 N N . GLY A 1 87 ? 6.846 22.532 28.036 1.00 11.31 87 GLY A N 1
ATOM 743 C CA . GLY A 1 87 ? 7.843 23.403 28.627 1.00 11.48 87 GLY A CA 1
ATOM 744 C C . GLY A 1 87 ? 8.782 22.724 29.607 1.00 11.07 87 GLY A C 1
ATOM 745 O O . GLY A 1 87 ? 8.676 21.526 29.881 1.00 11.51 87 GLY A O 1
ATOM 746 N N . ILE A 1 88 ? 9.713 23.511 30.131 1.00 10.87 88 ILE A N 1
ATOM 747 C CA . ILE A 1 88 ? 10.682 23.029 31.105 1.00 11.87 88 ILE A CA 1
ATOM 748 C C . ILE A 1 88 ? 11.025 24.174 32.039 1.00 11.87 88 ILE A C 1
ATOM 749 O O . ILE A 1 88 ? 10.917 25.341 31.666 1.00 12.12 88 ILE A O 1
ATOM 754 N N . LYS A 1 89 ? 11.400 23.835 33.266 1.00 11.90 89 LYS A N 1
ATOM 755 C CA . LYS A 1 89 ? 11.824 24.824 34.248 1.00 12.58 89 LYS A CA 1
ATOM 756 C C . LYS A 1 89 ? 13.122 24.273 34.810 1.00 11.80 89 LYS A C 1
ATOM 757 O O . LYS A 1 89 ? 13.199 23.101 35.178 1.00 12.27 89 LYS A O 1
ATOM 763 N N . GLY A 1 90 ? 14.154 25.103 34.858 1.00 12.25 90 GLY A N 1
ATOM 764 C CA . GLY A 1 90 ? 15.417 24.608 35.357 1.00 13.78 90 GLY A CA 1
ATOM 765 C C . GLY A 1 90 ? 16.512 25.640 35.461 1.00 12.55 90 GLY A C 1
ATOM 766 O O . GLY A 1 90 ? 16.271 26.847 35.375 1.00 14.07 90 GLY A O 1
ATOM 767 N N . ARG A 1 91 ? 17.730 25.140 35.619 1.00 11.87 91 ARG A N 1
ATOM 768 C CA . ARG A 1 91 ? 18.906 25.974 35.797 1.00 13.25 91 ARG A CA 1
ATOM 769 C C . ARG A 1 91 ? 20.006 25.576 34.820 1.00 12.85 91 ARG A C 1
ATOM 770 O O . ARG A 1 91 ? 20.215 24.389 34.557 1.00 14.43 91 ARG A O 1
ATOM 778 N N . VAL A 1 92 ? 20.700 26.578 34.289 1.00 13.53 92 VAL A N 1
ATOM 779 C CA . VAL A 1 92 ? 21.801 26.358 33.354 1.00 13.56 92 VAL A CA 1
ATOM 780 C C . VAL A 1 92 ? 23.092 26.828 34.019 1.00 14.74 92 VAL A C 1
ATOM 781 O O . VAL A 1 92 ? 23.204 27.989 34.421 1.00 15.33 92 VAL A O 1
ATOM 785 N N . SER A 1 93 ? 24.057 25.924 34.142 1.00 13.22 93 SER A N 1
ATOM 786 C CA . SER A 1 93 ? 25.342 26.249 34.757 1.00 14.48 93 SER A CA 1
ATOM 787 C C . SER A 1 93 ? 26.472 25.516 34.036 1.00 15.63 93 SER A C 1
ATOM 788 O O . SER A 1 93 ? 26.388 25.293 32.832 1.00 14.44 93 SER A O 1
ATOM 791 N N . GLY A 1 94 ? 27.527 25.152 34.757 1.00 17.39 94 GLY A N 1
ATOM 792 C CA . GLY A 1 94 ? 28.634 24.453 34.123 1.00 18.61 94 GLY A CA 1
ATOM 793 C C . GLY A 1 94 ? 29.899 25.287 34.047 1.00 19.74 94 GLY A C 1
ATOM 794 O O . GLY A 1 94 ? 29.868 26.491 34.295 1.00 22.51 94 GLY A O 1
ATOM 795 N N . ASN A 1 95 ? 31.014 24.657 33.683 1.00 18.99 95 ASN A N 1
ATOM 796 C CA . ASN A 1 95 ? 32.287 25.367 33.614 1.00 18.59 95 ASN A CA 1
ATOM 797 C C . ASN A 1 95 ? 32.804 25.725 32.224 1.00 18.33 95 ASN A C 1
ATOM 798 O O . ASN A 1 95 ? 33.955 26.139 32.081 1.00 19.41 95 ASN A O 1
ATOM 803 N N . LEU A 1 96 ? 31.975 25.577 31.195 1.00 15.77 96 LEU A N 1
ATOM 804 C CA . LEU A 1 96 ? 32.415 25.936 29.848 1.00 15.55 96 LEU A CA 1
ATOM 805 C C . LEU A 1 96 ? 32.376 27.459 29.760 1.00 17.45 96 LEU A C 1
ATOM 806 O O . LEU A 1 96 ? 31.305 28.061 29.851 1.00 17.66 96 LEU A O 1
ATOM 811 N N . PRO A 1 97 ? 33.541 28.105 29.581 1.00 17.92 97 PRO A N 1
ATOM 812 C CA . PRO A 1 97 ? 33.592 29.568 29.492 1.00 19.28 97 PRO A CA 1
ATOM 813 C C . PRO A 1 97 ? 32.768 30.149 28.353 1.00 20.44 97 PRO A C 1
ATOM 814 O O . PRO A 1 97 ? 32.859 29.706 27.209 1.00 19.94 97 PRO A O 1
ATOM 818 N N . LEU A 1 98 ? 31.967 31.159 28.676 1.00 20.06 98 LEU A N 1
ATOM 819 C CA . LEU A 1 98 ? 31.109 31.793 27.689 1.00 20.76 98 LEU A CA 1
ATOM 820 C C . LEU A 1 98 ? 31.847 32.616 26.636 1.00 21.11 98 LEU A C 1
ATOM 821 O O . LEU A 1 98 ? 32.640 33.501 26.958 1.00 21.52 98 LEU A O 1
ATOM 826 N N . GLY A 1 99 ? 31.570 32.311 25.373 1.00 19.47 99 GLY A N 1
ATOM 827 C CA . GLY A 1 99 ? 32.170 33.033 24.266 1.00 20.19 99 GLY A CA 1
ATOM 828 C C . GLY A 1 99 ? 33.676 32.946 24.109 1.00 19.82 99 GLY A C 1
ATOM 829 O O . GLY A 1 99 ? 34.282 33.834 23.516 1.00 21.12 99 GLY A O 1
ATOM 830 N N . ALA A 1 100 ? 34.288 31.886 24.624 1.00 18.34 100 ALA A N 1
ATOM 831 C CA . ALA A 1 100 ? 35.733 31.729 24.512 1.00 17.27 100 ALA A CA 1
ATOM 832 C C . ALA A 1 100 ? 36.138 31.023 23.221 1.00 17.74 100 ALA A C 1
ATOM 833 O O . ALA A 1 100 ? 37.326 30.828 22.964 1.00 17.38 100 ALA A O 1
ATOM 835 N N . GLY A 1 101 ? 35.153 30.648 22.409 1.00 15.96 101 GLY A N 1
ATOM 836 C CA . GLY A 1 101 ? 35.442 29.966 21.159 1.00 15.28 101 GLY A CA 1
ATOM 837 C C . GLY A 1 101 ? 35.467 28.451 21.278 1.00 15.48 101 GLY A C 1
ATOM 838 O O . GLY A 1 101 ? 36.014 27.762 20.408 1.00 16.82 101 GLY A O 1
ATOM 839 N N . LEU A 1 102 ? 34.880 27.929 22.353 1.00 14.90 102 LEU A N 1
ATOM 840 C CA . LEU A 1 102 ? 34.833 26.487 22.578 1.00 13.38 102 LEU A CA 1
ATOM 841 C C . LEU A 1 102 ? 33.422 25.956 22.331 1.00 12.94 102 LEU A C 1
ATOM 842 O O . LEU A 1 102 ? 33.041 24.893 22.835 1.00 13.20 102 LEU A O 1
ATOM 847 N N . SER A 1 103 ? 32.673 26.715 21.535 1.00 11.67 103 SER A N 1
ATOM 848 C CA . SER A 1 103 ? 31.299 26.410 21.137 1.00 12.51 103 SER A CA 1
ATOM 849 C C . SER A 1 103 ? 30.247 26.486 22.233 1.00 12.38 103 SER A C 1
ATOM 850 O O . SER A 1 103 ? 29.538 25.513 22.502 1.00 13.26 103 SER A O 1
ATOM 854 N N . SER A 1 104 ? 30.140 27.654 22.849 1.00 13.79 104 SER A N 1
ATOM 855 C CA . SER A 1 104 ? 29.153 27.875 23.889 1.00 14.33 104 SER A CA 1
ATOM 856 C C . SER A 1 104 ? 27.762 27.636 23.316 1.00 12.37 104 SER A C 1
ATOM 857 O O . SER A 1 104 ? 26.916 27.019 23.962 1.00 11.61 104 SER A O 1
ATOM 860 N N . SER A 1 105 ? 27.535 28.108 22.092 1.00 12.83 105 SER A N 1
ATOM 861 C CA . SER A 1 105 ? 26.227 27.962 21.464 1.00 13.30 105 SER A CA 1
ATOM 862 C C . SER A 1 105 ? 25.819 26.512 21.197 1.00 12.56 105 SER A C 1
ATOM 863 O O . SER A 1 105 ? 24.734 26.100 21.594 1.00 12.92 105 SER A O 1
ATOM 866 N N . ALA A 1 106 ? 26.671 25.733 20.539 1.00 12.78 106 ALA A N 1
ATOM 867 C CA . ALA A 1 106 ? 26.322 24.343 20.252 1.00 11.05 106 ALA A CA 1
ATOM 868 C C . ALA A 1 106 ? 26.188 23.535 21.540 1.00 11.48 106 ALA A C 1
ATOM 869 O O . ALA A 1 106 ? 25.294 22.689 21.665 1.00 11.94 106 ALA A O 1
ATOM 871 N N . SER A 1 107 ? 27.064 23.796 22.504 1.00 11.62 107 SER A N 1
ATOM 872 C CA . SER A 1 107 ? 27.000 23.079 23.761 1.00 10.92 107 SER A CA 1
ATOM 873 C C . SER A 1 107 ? 25.649 23.315 24.426 1.00 10.71 107 SER A C 1
ATOM 874 O O . SER A 1 107 ? 25.002 22.377 24.887 1.00 10.44 107 SER A O 1
ATOM 877 N N . PHE A 1 108 ? 25.223 24.573 24.457 1.00 11.16 108 PHE A N 1
ATOM 878 C CA . PHE A 1 108 ? 23.955 24.945 25.075 1.00 11.54 108 PHE A CA 1
ATOM 879 C C . PHE A 1 108 ? 22.756 24.414 24.290 1.00 10.80 108 PHE A C 1
ATOM 880 O O . PHE A 1 108 ? 21.842 23.815 24.865 1.00 11.59 108 PHE A O 1
ATOM 888 N N . GLU A 1 109 ? 22.766 24.626 22.978 1.00 11.82 109 GLU A N 1
ATOM 889 C CA . GLU A 1 109 ? 21.671 24.176 22.127 1.00 11.92 109 GLU A CA 1
ATOM 890 C C . GLU A 1 109 ? 21.477 22.668 22.207 1.00 10.32 109 GLU A C 1
ATOM 891 O O . GLU A 1 109 ? 20.351 22.185 22.365 1.00 10.86 109 GLU A O 1
ATOM 897 N N . VAL A 1 110 ? 22.568 21.918 22.096 1.00 10.98 110 VAL A N 1
ATOM 898 C CA . VAL A 1 110 ? 22.481 20.469 22.171 1.00 10.73 110 VAL A CA 1
ATOM 899 C C . VAL A 1 110 ? 22.044 20.040 23.573 1.00 10.89 110 VAL A C 1
ATOM 900 O O . VAL A 1 110 ? 21.327 19.052 23.726 1.00 11.76 110 VAL A O 1
ATOM 904 N N . GLY A 1 111 ? 22.460 20.795 24.590 1.00 10.05 111 GLY A N 1
ATOM 905 C CA . GLY A 1 111 ? 22.073 20.469 25.954 1.00 10.25 111 GLY A CA 1
ATOM 906 C C . GLY A 1 111 ? 20.573 20.614 26.151 1.00 9.23 111 GLY A C 1
ATOM 907 O O . GLY A 1 111 ? 19.946 19.773 26.793 1.00 10.69 111 GLY A O 1
ATOM 908 N N . ILE A 1 112 ? 19.998 21.689 25.619 1.00 9.71 112 ILE A N 1
ATOM 909 C CA . ILE A 1 112 ? 18.562 21.905 25.723 1.00 9.34 112 ILE A CA 1
ATOM 910 C C . ILE A 1 112 ? 17.824 20.807 24.958 1.00 10.60 112 ILE A C 1
ATOM 911 O O . ILE A 1 112 ? 16.822 20.265 25.431 1.00 10.35 112 ILE A O 1
ATOM 916 N N . LEU A 1 113 ? 18.327 20.471 23.776 1.00 10.72 113 LEU A N 1
ATOM 917 C CA . LEU A 1 113 ? 17.702 19.434 22.969 1.00 10.72 113 LEU A CA 1
ATOM 918 C C . LEU A 1 113 ? 17.709 18.103 23.718 1.00 11.72 113 LEU A C 1
ATOM 919 O O . LEU A 1 113 ? 16.708 17.394 23.729 1.00 10.77 113 LEU A O 1
ATOM 924 N N . GLU A 1 114 ? 18.835 17.773 24.350 1.00 10.80 114 GLU A N 1
ATOM 925 C CA . GLU A 1 114 ? 18.958 16.526 25.097 1.00 11.46 114 GLU A CA 1
ATOM 926 C C . GLU A 1 114 ? 18.010 16.524 26.296 1.00 12.77 114 GLU A C 1
ATOM 927 O O . GLU A 1 114 ? 17.433 15.492 26.638 1.00 12.48 114 GLU A O 1
ATOM 933 N N . THR A 1 115 ? 17.869 17.679 26.942 1.00 11.75 115 THR A N 1
ATOM 934 C CA . THR A 1 115 ? 16.973 17.805 28.088 1.00 12.12 115 THR A CA 1
ATOM 935 C C . THR A 1 115 ? 15.546 17.497 27.654 1.00 11.52 115 THR A C 1
ATOM 936 O O . THR A 1 115 ? 14.837 16.741 28.313 1.00 12.28 115 THR A O 1
ATOM 940 N N . LEU A 1 116 ? 15.127 18.077 26.534 1.00 10.36 116 LEU A N 1
ATOM 941 C CA . LEU A 1 116 ? 13.786 17.832 26.026 1.00 10.95 116 LEU A CA 1
ATOM 942 C C . LEU A 1 116 ? 13.642 16.388 25.559 1.00 11.59 116 LEU A C 1
ATOM 943 O O . LEU A 1 116 ? 12.597 15.766 25.752 1.00 11.37 116 LEU A O 1
ATOM 948 N N . ASP A 1 117 ? 14.690 15.855 24.939 1.00 10.49 117 ASP A N 1
ATOM 949 C CA . ASP A 1 117 ? 14.658 14.476 24.463 1.00 12.43 117 ASP A CA 1
ATOM 950 C C . ASP A 1 117 ? 14.371 13.527 25.622 1.00 13.13 117 ASP A C 1
ATOM 951 O O . ASP A 1 117 ? 13.551 12.611 25.508 1.00 12.56 117 ASP A O 1
ATOM 956 N N . LYS A 1 118 ? 15.043 13.744 26.746 1.00 12.52 118 LYS A N 1
ATOM 957 C CA . LYS A 1 118 ? 14.844 12.873 27.896 1.00 13.75 118 LYS A CA 1
ATOM 958 C C . LYS A 1 118 ? 13.536 13.104 28.640 1.00 14.17 118 LYS A C 1
ATOM 959 O O . LYS A 1 118 ? 12.833 12.149 28.968 1.00 15.34 118 LYS A O 1
ATOM 965 N N . LEU A 1 119 ? 13.193 14.362 28.895 1.00 12.20 119 LEU A N 1
ATOM 966 C CA . LEU A 1 119 ? 11.960 14.648 29.614 1.00 12.46 119 LEU A CA 1
ATOM 967 C C . LEU A 1 119 ? 10.721 14.235 28.838 1.00 12.35 119 LEU A C 1
ATOM 968 O O . LEU A 1 119 ? 9.746 13.768 29.423 1.00 14.11 119 LEU A O 1
ATOM 973 N N . TYR A 1 120 ? 10.752 14.404 27.520 1.00 10.99 120 TYR A N 1
ATOM 974 C CA . TYR A 1 120 ? 9.587 14.053 26.713 1.00 10.50 120 TYR A CA 1
ATOM 975 C C . TYR A 1 120 ? 9.699 12.746 25.926 1.00 11.38 120 TYR A C 1
ATOM 976 O O . TYR A 1 120 ? 8.834 12.419 25.105 1.00 11.85 120 TYR A O 1
ATOM 985 N N . ASN A 1 121 ? 10.752 11.984 26.212 1.00 11.19 121 ASN A N 1
ATOM 986 C CA . ASN A 1 121 ? 10.983 10.684 25.574 1.00 12.88 121 ASN A CA 1
ATOM 987 C C . ASN A 1 121 ? 10.903 10.727 24.054 1.00 13.07 121 ASN A C 1
ATOM 988 O O . ASN A 1 121 ? 10.211 9.915 23.433 1.00 12.93 121 ASN A O 1
ATOM 993 N N . LEU A 1 122 ? 11.634 11.654 23.450 1.00 12.32 122 LEU A N 1
ATOM 994 C CA . LEU A 1 122 ? 11.609 11.785 22.003 1.00 12.33 122 LEU A CA 1
ATOM 995 C C . LEU A 1 122 ? 12.401 10.702 21.292 1.00 14.00 122 LEU A C 1
ATOM 996 O O . LEU A 1 122 ? 12.209 10.486 20.095 1.00 15.18 122 LEU A O 1
ATOM 1001 N N . LYS A 1 123 ? 13.288 10.035 22.029 1.00 14.08 123 LYS A N 1
ATOM 1002 C CA . LYS A 1 123 ? 14.127 8.958 21.496 1.00 17.00 123 LYS A CA 1
ATOM 1003 C C . LYS A 1 123 ? 14.863 9.341 20.217 1.00 16.65 123 LYS A C 1
ATOM 1004 O O . LYS A 1 123 ? 14.888 8.584 19.240 1.00 18.36 123 LYS A O 1
ATOM 1010 N N . LEU A 1 124 ? 15.480 10.517 20.228 1.00 14.07 124 LEU A N 1
ATOM 1011 C CA . LEU A 1 124 ? 16.218 10.995 19.066 1.00 14.13 124 LEU A CA 1
ATOM 1012 C C . LEU A 1 124 ? 17.525 10.242 18.901 1.00 13.45 124 LEU A C 1
ATOM 1013 O O . LEU A 1 124 ? 18.207 9.942 19.879 1.00 15.02 124 LEU A O 1
ATOM 1018 N N . ASP A 1 125 ? 17.874 9.933 17.660 1.00 14.14 125 ASP A N 1
ATOM 1019 C CA . ASP A 1 125 ? 19.138 9.263 17.401 1.00 13.02 125 ASP A CA 1
ATOM 1020 C C . ASP A 1 125 ? 20.183 10.380 17.376 1.00 12.47 125 ASP A C 1
ATOM 1021 O O . ASP A 1 125 ? 19.846 11.557 17.202 1.00 11.52 125 ASP A O 1
ATOM 1026 N N . SER A 1 126 ? 21.447 10.017 17.544 1.00 12.10 126 SER A N 1
ATOM 1027 C CA . SER A 1 126 ? 22.517 11.012 17.572 1.00 11.27 126 SER A CA 1
ATOM 1028 C C . SER A 1 126 ? 22.608 11.916 16.348 1.00 11.18 126 SER A C 1
ATOM 1029 O O . SER A 1 126 ? 22.741 13.132 16.494 1.00 12.20 126 SER A O 1
ATOM 1032 N N . LEU A 1 127 ? 22.545 11.355 15.144 1.00 11.64 127 LEU A N 1
ATOM 1033 C CA . LEU A 1 127 ? 22.635 12.215 13.966 1.00 11.55 127 LEU A CA 1
ATOM 1034 C C . LEU A 1 127 ? 21.473 13.209 13.909 1.00 11.36 127 LEU A C 1
ATOM 1035 O O . LEU A 1 127 ? 21.653 14.360 13.524 1.00 12.15 127 LEU A O 1
ATOM 1040 N N . SER A 1 128 ? 20.278 12.776 14.290 1.00 10.68 128 SER A N 1
ATOM 1041 C CA . SER A 1 128 ? 19.146 13.693 14.278 1.00 11.70 128 SER A CA 1
ATOM 1042 C C . SER A 1 128 ? 19.394 14.859 15.223 1.00 10.20 128 SER A C 1
ATOM 1043 O O . SER A 1 128 ? 19.020 15.998 14.928 1.00 12.15 128 SER A O 1
ATOM 1046 N N . LYS A 1 129 ? 20.005 14.575 16.370 1.00 11.75 129 LYS A N 1
ATOM 1047 C CA . LYS A 1 129 ? 20.301 15.630 17.338 1.00 10.20 129 LYS A CA 1
ATOM 1048 C C . LYS A 1 129 ? 21.212 16.675 16.697 1.00 11.20 129 LYS A C 1
ATOM 1049 O O . LYS A 1 129 ? 20.999 17.879 16.852 1.00 10.85 129 LYS A O 1
ATOM 1055 N N . VAL A 1 130 ? 22.227 16.204 15.977 1.00 10.97 130 VAL A N 1
ATOM 1056 C CA . VAL A 1 130 ? 23.166 17.090 15.299 1.00 11.38 130 VAL A CA 1
ATOM 1057 C C . VAL A 1 130 ? 22.459 17.950 14.258 1.00 11.39 130 VAL A C 1
ATOM 1058 O O . VAL A 1 130 ? 22.640 19.167 14.217 1.00 11.32 130 VAL A O 1
ATOM 1062 N N . LEU A 1 131 ? 21.643 17.316 13.425 1.00 11.22 131 LEU A N 1
ATOM 1063 C CA . LEU A 1 131 ? 20.939 18.035 12.371 1.00 11.38 131 LEU A CA 1
ATOM 1064 C C . LEU A 1 131 ? 19.951 19.065 12.898 1.00 11.51 131 LEU A C 1
ATOM 1065 O O . LEU A 1 131 ? 19.848 20.170 12.359 1.00 11.67 131 LEU A O 1
ATOM 1070 N N . LEU A 1 132 ? 19.233 18.713 13.962 1.00 12.04 132 LEU A N 1
ATOM 1071 C CA . LEU A 1 132 ? 18.266 19.633 14.550 1.00 11.67 132 LEU A CA 1
ATOM 1072 C C . LEU A 1 132 ? 18.972 20.845 15.148 1.00 10.91 132 LEU A C 1
ATOM 1073 O O . LEU A 1 132 ? 18.561 21.987 14.931 1.00 11.01 132 LEU A O 1
ATOM 1078 N N . ALA A 1 133 ? 20.043 20.600 15.894 1.00 10.47 133 ALA A N 1
ATOM 1079 C CA . ALA A 1 133 ? 20.783 21.693 16.510 1.00 10.33 133 ALA A CA 1
ATOM 1080 C C . ALA A 1 133 ? 21.383 22.612 15.448 1.00 10.40 133 ALA A C 1
ATOM 1081 O O . ALA A 1 133 ? 21.377 23.837 15.601 1.00 12.31 133 ALA A O 1
ATOM 1083 N N . LYS A 1 134 ? 21.896 22.031 14.366 1.00 10.64 134 LYS A N 1
ATOM 1084 C CA . LYS A 1 134 ? 22.479 22.841 13.301 1.00 11.66 134 LYS A CA 1
ATOM 1085 C C . LYS A 1 134 ? 21.404 23.691 12.626 1.00 12.75 134 LYS A C 1
ATOM 1086 O O . LYS A 1 134 ? 21.624 24.868 12.333 1.00 11.80 134 LYS A O 1
ATOM 1092 N N . LYS A 1 135 ? 20.238 23.098 12.390 1.00 11.36 135 LYS A N 1
ATOM 1093 C CA . LYS A 1 135 ? 19.140 23.817 11.748 1.00 12.83 135 LYS A CA 1
ATOM 1094 C C . LYS A 1 135 ? 18.654 24.964 12.632 1.00 12.59 135 LYS A C 1
ATOM 1095 O O . LYS A 1 135 ? 18.323 26.041 12.141 1.00 14.41 135 LYS A O 1
ATOM 1101 N N . ALA A 1 136 ? 18.619 24.740 13.942 1.00 12.58 136 ALA A N 1
ATOM 1102 C CA . ALA A 1 136 ? 18.202 25.790 14.861 1.00 12.59 136 ALA A CA 1
ATOM 1103 C C . ALA A 1 136 ? 19.184 26.956 14.781 1.00 13.08 136 ALA A C 1
ATOM 1104 O O . ALA A 1 136 ? 18.787 28.115 14.682 1.00 13.76 136 ALA A O 1
ATOM 1106 N N . GLU A 1 137 ? 20.474 26.646 14.819 1.00 13.41 137 GLU A N 1
ATOM 1107 C CA . GLU A 1 137 ? 21.499 27.681 14.763 1.00 13.41 137 GLU A CA 1
ATOM 1108 C C . GLU A 1 137 ? 21.461 28.436 13.433 1.00 15.43 137 GLU A C 1
ATOM 1109 O O . GLU A 1 137 ? 21.515 29.669 13.411 1.00 15.51 137 GLU A O 1
ATOM 1115 N N . ASN A 1 138 ? 21.354 27.692 12.336 1.00 14.64 138 ASN A N 1
ATOM 1116 C CA . ASN A 1 138 ? 21.332 28.280 10.996 1.00 16.99 138 ASN A CA 1
ATOM 1117 C C . ASN A 1 138 ? 20.086 29.090 10.657 1.00 17.37 138 ASN A C 1
ATOM 1118 O O . ASN A 1 138 ? 20.180 30.247 10.238 1.00 19.12 138 ASN A O 1
ATOM 1123 N N . GLU A 1 139 ? 18.923 28.476 10.836 1.00 17.36 139 GLU A N 1
ATOM 1124 C CA . GLU A 1 139 ? 17.663 29.107 10.468 1.00 17.04 139 GLU A CA 1
ATOM 1125 C C . GLU A 1 139 ? 16.946 29.951 11.509 1.00 18.14 139 GLU A C 1
ATOM 1126 O O . GLU A 1 139 ? 16.239 30.891 11.153 1.00 19.25 139 GLU A O 1
ATOM 1132 N N . PHE A 1 140 ? 17.110 29.637 12.789 1.00 17.11 140 PHE A N 1
ATOM 1133 C CA . PHE A 1 140 ? 16.449 30.433 13.812 1.00 17.53 140 PHE A CA 1
ATOM 1134 C C . PHE A 1 140 ? 17.367 31.516 14.365 1.00 17.80 140 PHE A C 1
ATOM 1135 O O . PHE A 1 140 ? 17.041 32.705 14.308 1.00 18.33 140 PHE A O 1
ATOM 1143 N N . VAL A 1 141 ? 18.509 31.112 14.913 1.00 17.64 141 VAL A N 1
ATOM 1144 C CA . VAL A 1 141 ? 19.451 32.073 15.471 1.00 18.32 141 VAL A CA 1
ATOM 1145 C C . VAL A 1 141 ? 20.020 32.936 14.349 1.00 18.93 141 VAL A C 1
ATOM 1146 O O . VAL A 1 141 ? 20.265 34.131 14.534 1.00 21.10 141 VAL A O 1
ATOM 1150 N N . GLY A 1 142 ? 20.228 32.328 13.185 1.00 18.81 142 GLY A N 1
ATOM 1151 C CA . GLY A 1 142 ? 20.734 33.075 12.046 1.00 20.08 142 GLY A CA 1
ATOM 1152 C C . GLY A 1 142 ? 22.236 33.084 11.845 1.00 21.78 142 GLY A C 1
ATOM 1153 O O . GLY A 1 142 ? 22.769 34.004 11.225 1.00 23.34 142 GLY A O 1
ATOM 1154 N N . VAL A 1 143 ? 22.922 32.072 12.361 1.00 21.59 143 VAL A N 1
ATOM 1155 C CA . VAL A 1 143 ? 24.369 31.974 12.208 1.00 22.83 143 VAL A CA 1
ATOM 1156 C C . VAL A 1 143 ? 24.668 30.837 11.227 1.00 22.92 143 VAL A C 1
ATOM 1157 O O . VAL A 1 143 ? 24.330 29.683 11.486 1.00 21.00 143 VAL A O 1
ATOM 1161 N N . PRO A 1 144 ? 25.309 31.153 10.087 1.00 23.90 144 PRO A N 1
ATOM 1162 C CA . PRO A 1 144 ? 25.673 30.206 9.023 1.00 24.96 144 PRO A CA 1
ATOM 1163 C C . PRO A 1 144 ? 26.880 29.306 9.290 1.00 26.03 144 PRO A C 1
ATOM 1164 O O . PRO A 1 144 ? 27.893 29.391 8.593 1.00 28.30 144 PRO A O 1
ATOM 1168 N N . CYS A 1 145 ? 26.752 28.422 10.270 1.00 25.10 145 CYS A N 1
ATOM 1169 C CA . CYS A 1 145 ? 27.834 27.518 10.638 1.00 23.56 145 CYS A CA 1
ATOM 1170 C C . CYS A 1 145 ? 27.778 26.184 9.906 1.00 23.04 145 CYS A C 1
ATOM 1171 O O . CYS A 1 145 ? 26.755 25.820 9.313 1.00 22.86 145 CYS A O 1
ATOM 1174 N N . GLY A 1 146 ? 28.896 25.465 9.957 1.00 21.49 146 GLY A N 1
ATOM 1175 C CA . GLY A 1 146 ? 28.980 24.151 9.349 1.00 20.96 146 GLY A CA 1
ATOM 1176 C C . GLY A 1 146 ? 28.429 23.144 10.344 1.00 18.85 146 GLY A C 1
ATOM 1177 O O . GLY A 1 146 ? 27.670 23.511 11.236 1.00 21.21 146 GLY A O 1
ATOM 1178 N N . ILE A 1 147 ? 28.833 21.885 10.232 1.00 16.41 147 ILE A N 1
ATOM 1179 C CA . ILE A 1 147 ? 28.318 20.842 11.122 1.00 15.07 147 ILE A CA 1
ATOM 1180 C C . ILE A 1 147 ? 29.290 20.453 12.237 1.00 14.01 147 ILE A C 1
ATOM 1181 O O . ILE A 1 147 ? 28.929 19.755 13.186 1.00 12.68 147 ILE A O 1
ATOM 1186 N N . LEU A 1 148 ? 30.516 20.933 12.117 1.00 14.13 148 LEU A N 1
ATOM 1187 C CA . LEU A 1 148 ? 31.597 20.656 13.055 1.00 14.40 148 LEU A CA 1
ATOM 1188 C C . LEU A 1 148 ? 31.256 20.678 14.549 1.00 13.83 148 LEU A C 1
ATOM 1189 O O . LEU A 1 148 ? 31.427 19.680 15.256 1.00 13.09 148 LEU A O 1
ATOM 1194 N N . ASP A 1 149 ? 30.792 21.828 15.021 1.00 12.37 149 ASP A N 1
ATOM 1195 C CA . ASP A 1 149 ? 30.483 22.006 16.437 1.00 11.04 149 ASP A CA 1
ATOM 1196 C C . ASP A 1 149 ? 29.435 21.038 16.958 1.00 11.58 149 ASP A C 1
ATOM 1197 O O . ASP A 1 149 ? 29.645 20.359 17.966 1.00 11.77 149 ASP A O 1
ATOM 1202 N N . GLN A 1 150 ? 28.295 20.998 16.279 1.00 11.94 150 GLN A N 1
ATOM 1203 C CA . GLN A 1 150 ? 27.214 20.122 16.691 1.00 12.29 150 GLN A CA 1
ATOM 1204 C C . GLN A 1 150 ? 27.623 18.654 16.666 1.00 12.11 150 GLN A C 1
ATOM 1205 O O . GLN A 1 150 ? 27.271 17.897 17.573 1.00 12.31 150 GLN A O 1
ATOM 1211 N N . PHE A 1 151 ? 28.378 18.251 15.648 1.00 10.94 151 PHE A N 1
ATOM 1212 C CA . PHE A 1 151 ? 28.794 16.858 15.551 1.00 9.84 151 PHE A CA 1
ATOM 1213 C C . PHE A 1 151 ? 29.684 16.469 16.731 1.00 11.10 151 PHE A C 1
ATOM 1214 O O . PHE A 1 151 ? 29.513 15.406 17.331 1.00 11.50 151 PHE A O 1
ATOM 1222 N N . ALA A 1 152 ? 30.632 17.334 17.069 1.00 11.85 152 ALA A N 1
ATOM 1223 C CA . ALA A 1 152 ? 31.534 17.045 18.173 1.00 10.11 152 ALA A CA 1
ATOM 1224 C C . ALA A 1 152 ? 30.818 16.951 19.517 1.00 10.78 152 ALA A C 1
ATOM 1225 O O . ALA A 1 152 ? 31.068 16.029 20.297 1.00 11.04 152 ALA A O 1
ATOM 1227 N N . VAL A 1 153 ? 29.914 17.891 19.781 1.00 9.76 153 VAL A N 1
ATOM 1228 C CA . VAL A 1 153 ? 29.209 17.905 21.059 1.00 10.31 153 VAL A CA 1
ATOM 1229 C C . VAL A 1 153 ? 28.339 16.668 21.268 1.00 11.52 153 VAL A C 1
ATOM 1230 O O . VAL A 1 153 ? 28.161 16.206 22.395 1.00 12.74 153 VAL A O 1
ATOM 1234 N N . VAL A 1 154 ? 27.801 16.124 20.186 1.00 9.53 154 VAL A N 1
ATOM 1235 C CA . VAL A 1 154 ? 26.971 14.934 20.284 1.00 10.97 154 VAL A CA 1
ATOM 1236 C C . VAL A 1 154 ? 27.763 13.620 20.209 1.00 11.27 154 VAL A C 1
ATOM 1237 O O . VAL A 1 154 ? 27.601 12.730 21.051 1.00 11.33 154 VAL A O 1
ATOM 1241 N N . PHE A 1 155 ? 28.632 13.512 19.210 1.00 10.34 155 PHE A N 1
ATOM 1242 C CA . PHE A 1 155 ? 29.383 12.281 18.967 1.00 10.73 155 PHE A CA 1
ATOM 1243 C C . PHE A 1 155 ? 30.697 12.064 19.705 1.00 11.77 155 PHE A C 1
ATOM 1244 O O . PHE A 1 155 ? 31.328 11.017 19.554 1.00 12.10 155 PHE A O 1
ATOM 1252 N N . GLY A 1 156 ? 31.119 13.029 20.504 1.00 10.36 156 GLY A N 1
ATOM 1253 C CA . GLY A 1 156 ? 32.385 12.853 21.195 1.00 10.76 156 GLY A CA 1
ATOM 1254 C C . GLY A 1 156 ? 32.482 11.553 21.977 1.00 11.35 156 GLY A C 1
ATOM 1255 O O . GLY A 1 156 ? 31.478 11.034 22.468 1.00 11.61 156 GLY A O 1
ATOM 1256 N N . ARG A 1 157 ? 33.694 11.012 22.067 1.00 11.02 157 ARG A N 1
ATOM 1257 C CA . ARG A 1 157 ? 33.935 9.791 22.828 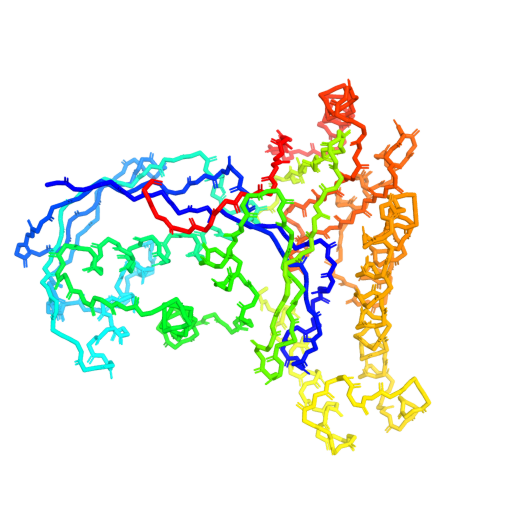1.00 13.90 157 ARG A CA 1
ATOM 1258 C C . ARG A 1 157 ? 35.207 9.995 23.635 1.00 13.35 157 ARG A C 1
ATOM 1259 O O . ARG A 1 157 ? 36.226 10.434 23.097 1.00 14.20 157 ARG A O 1
ATOM 1267 N N . GLU A 1 158 ? 35.143 9.686 24.927 1.00 13.46 158 GLU A N 1
ATOM 1268 C CA . GLU A 1 158 ? 36.293 9.861 25.807 1.00 15.19 158 GLU A CA 1
ATOM 1269 C C . GLU A 1 158 ? 37.571 9.253 25.236 1.00 14.08 158 GLU A C 1
ATOM 1270 O O . GLU A 1 158 ? 37.565 8.128 24.740 1.00 15.19 158 GLU A O 1
ATOM 1279 N N . GLY A 1 159 ? 38.657 10.018 25.291 1.00 13.38 159 GLY A N 1
ATOM 1280 C CA . GLY A 1 159 ? 39.940 9.556 24.794 1.00 13.91 159 GLY A CA 1
ATOM 1281 C C . GLY A 1 159 ? 40.105 9.505 23.286 1.00 14.26 159 GLY A C 1
ATOM 1282 O O . GLY A 1 159 ? 41.131 9.043 22.788 1.00 15.36 159 GLY A O 1
ATOM 1283 N N . ASN A 1 160 ? 39.112 10.003 22.557 1.00 13.14 160 ASN A N 1
ATOM 1284 C CA . ASN A 1 160 ? 39.155 9.987 21.098 1.00 12.25 160 ASN A CA 1
ATOM 1285 C C . ASN A 1 160 ? 38.799 11.310 20.442 1.00 11.76 160 ASN A C 1
ATOM 1286 O O . ASN A 1 160 ? 38.082 12.134 21.011 1.00 12.10 160 ASN A O 1
ATOM 1291 N N . VAL A 1 161 ? 39.316 11.496 19.233 1.00 12.04 161 VAL A N 1
ATOM 1292 C CA . VAL A 1 161 ? 38.969 12.653 18.426 1.00 13.16 161 VAL A CA 1
ATOM 1293 C C . VAL A 1 161 ? 38.111 12.034 17.321 1.00 12.17 161 VAL A C 1
ATOM 1294 O O . VAL A 1 161 ? 38.136 10.815 17.112 1.00 12.68 161 VAL A O 1
ATOM 1298 N N . ILE A 1 162 ? 37.346 12.863 16.627 1.00 12.01 162 ILE A N 1
ATOM 1299 C CA . ILE A 1 162 ? 36.462 12.383 15.570 1.00 12.26 162 ILE A CA 1
ATOM 1300 C C . ILE A 1 162 ? 36.910 12.801 14.179 1.00 12.92 162 ILE A C 1
ATOM 1301 O O . ILE A 1 162 ? 36.908 13.989 13.864 1.00 15.24 162 ILE A O 1
ATOM 1306 N N . PHE A 1 163 ? 37.310 11.843 13.347 1.00 10.91 163 PHE A N 1
ATOM 1307 C CA . PHE A 1 163 ? 37.667 12.187 11.971 1.00 9.87 163 PHE A CA 1
ATOM 1308 C C . PHE A 1 163 ? 36.330 12.159 11.231 1.00 11.48 163 PHE A C 1
ATOM 1309 O O . PHE A 1 163 ? 35.654 11.127 11.185 1.00 13.42 163 PHE A O 1
ATOM 1317 N N . LEU A 1 164 ? 35.941 13.294 10.667 1.00 10.90 164 LEU A N 1
ATOM 1318 C CA . LEU A 1 164 ? 34.658 13.395 9.986 1.00 11.59 164 LEU A CA 1
ATOM 1319 C C . LEU A 1 164 ? 34.727 13.949 8.572 1.00 12.66 164 LEU A C 1
ATOM 1320 O O . LEU A 1 164 ? 35.350 14.982 8.323 1.00 13.20 164 LEU A O 1
ATOM 1325 N N . ASP A 1 165 ? 34.069 13.249 7.654 1.00 11.99 165 ASP A N 1
ATOM 1326 C CA . ASP A 1 165 ? 33.972 13.680 6.269 1.00 13.42 165 ASP A CA 1
ATOM 1327 C C . ASP A 1 165 ? 32.631 14.407 6.285 1.00 12.45 165 ASP A C 1
ATOM 1328 O O . ASP A 1 165 ? 31.582 13.776 6.405 1.00 13.62 165 ASP A O 1
ATOM 1333 N N . THR A 1 166 ? 32.664 15.737 6.193 1.00 11.03 166 THR A N 1
ATOM 1334 C CA . THR A 1 166 ? 31.435 16.519 6.262 1.00 11.59 166 THR A CA 1
ATOM 1335 C C . THR A 1 166 ? 30.554 16.455 5.029 1.00 13.29 166 THR A C 1
ATOM 1336 O O . THR A 1 166 ? 29.435 16.964 5.048 1.00 15.15 166 THR A O 1
ATOM 1340 N N . HIS A 1 167 ? 31.046 15.820 3.969 1.00 14.47 167 HIS A N 1
ATOM 1341 C CA . HIS A 1 167 ? 30.255 15.685 2.753 1.00 16.63 167 HIS A CA 1
ATOM 1342 C C . HIS A 1 167 ? 29.352 14.457 2.864 1.00 17.61 167 HIS A C 1
ATOM 1343 O O . HIS A 1 167 ? 28.165 14.523 2.549 1.00 19.36 167 HIS A O 1
ATOM 1350 N N . THR A 1 168 ? 29.920 13.346 3.327 1.00 17.35 168 THR A N 1
ATOM 1351 C CA . THR A 1 168 ? 29.183 12.089 3.464 1.00 18.10 168 THR A CA 1
ATOM 1352 C C . THR A 1 168 ? 28.704 11.805 4.881 1.00 18.11 168 THR A C 1
ATOM 1353 O O . THR A 1 168 ? 27.823 10.974 5.085 1.00 18.26 168 THR A O 1
ATOM 1357 N N . LEU A 1 169 ? 29.299 12.493 5.847 1.00 16.73 169 LEU A N 1
ATOM 1358 C CA . LEU A 1 169 ? 28.989 12.315 7.264 1.00 16.29 169 LEU A CA 1
ATOM 1359 C C . LEU A 1 169 ? 29.526 10.987 7.804 1.00 15.75 169 LEU A C 1
ATOM 1360 O O . LEU A 1 169 ? 29.123 10.526 8.876 1.00 18.04 169 LEU A O 1
ATOM 1365 N N . ASP A 1 170 ? 30.430 10.370 7.047 1.00 15.67 170 ASP A N 1
ATOM 1366 C CA . ASP A 1 170 ? 31.083 9.138 7.478 1.00 15.81 170 ASP A CA 1
ATOM 1367 C C . ASP A 1 170 ? 32.114 9.618 8.498 1.00 14.95 170 ASP A C 1
ATOM 1368 O O . ASP A 1 170 ? 32.767 10.647 8.292 1.00 15.23 170 ASP A O 1
ATOM 1373 N N . TYR A 1 171 ? 32.269 8.893 9.597 1.00 14.18 171 TYR A N 1
ATOM 1374 C CA . TYR A 1 171 ? 33.226 9.313 10.613 1.00 14.45 171 TYR A CA 1
ATOM 1375 C C . TYR A 1 171 ? 33.898 8.124 11.269 1.00 14.79 171 TYR A C 1
ATOM 1376 O O . TYR A 1 171 ? 33.457 6.980 11.131 1.00 16.32 171 TYR A O 1
ATOM 1385 N N A GLU A 1 172 ? 34.977 8.386 11.992 0.50 15.52 172 GLU A N 1
ATOM 1386 N N B GLU A 1 172 ? 34.979 8.415 11.983 0.50 15.29 172 GLU A N 1
ATOM 1387 C CA A GLU A 1 172 ? 35.667 7.324 12.700 0.50 16.75 172 GLU A CA 1
ATOM 1388 C CA B GLU A 1 172 ? 35.769 7.394 12.644 0.50 16.33 172 GLU A CA 1
ATOM 1389 C C A GLU A 1 172 ? 36.379 7.920 13.897 0.50 16.08 172 GLU A C 1
ATOM 1390 C C B GLU A 1 172 ? 36.394 7.952 13.915 0.50 15.84 172 GLU A C 1
ATOM 1391 O O A GLU A 1 172 ? 36.836 9.062 13.863 0.50 17.40 172 GLU A O 1
ATOM 1392 O O B GLU A 1 172 ? 36.797 9.114 13.953 0.50 17.14 172 GLU A O 1
ATOM 1403 N N . TYR A 1 173 ? 36.461 7.133 14.959 1.00 14.68 173 TYR A N 1
ATOM 1404 C CA . TYR A 1 173 ? 37.088 7.564 16.190 1.00 13.75 173 TYR A CA 1
ATOM 1405 C C . TYR A 1 173 ? 38.571 7.236 16.138 1.00 14.32 173 TYR A C 1
ATOM 1406 O O . TYR A 1 173 ? 38.954 6.113 15.804 1.00 16.94 173 TYR A O 1
ATOM 1415 N N . ILE A 1 174 ? 39.399 8.227 16.450 1.00 14.02 174 ILE A N 1
ATOM 1416 C CA . ILE A 1 174 ? 40.846 8.052 16.456 1.00 16.45 174 ILE A CA 1
ATOM 1417 C C . ILE A 1 174 ? 41.325 8.310 17.878 1.00 17.07 174 ILE A C 1
ATOM 1418 O O . ILE A 1 174 ? 41.008 9.338 18.469 1.00 15.37 174 ILE A O 1
ATOM 1423 N N . PRO A 1 175 ? 42.095 7.376 18.449 1.00 17.80 175 PRO A N 1
ATOM 1424 C CA . PRO A 1 175 ? 42.602 7.533 19.813 1.00 18.78 175 PRO A CA 1
ATOM 1425 C C . PRO A 1 175 ? 43.565 8.704 19.971 1.00 18.36 175 PRO A C 1
ATOM 1426 O O . PRO A 1 175 ? 44.396 8.969 19.098 1.00 18.77 175 PRO A O 1
ATOM 1430 N N . PHE A 1 176 ? 43.441 9.401 21.095 1.00 17.61 176 PHE A N 1
ATOM 1431 C CA . PHE A 1 176 ? 44.315 10.526 21.390 1.00 18.56 176 PHE A CA 1
ATOM 1432 C C . PHE A 1 176 ? 45.409 9.996 22.323 1.00 17.75 176 PHE A C 1
ATOM 1433 O O . PHE A 1 176 ? 45.123 9.233 23.244 1.00 18.82 176 PHE A O 1
ATOM 1441 N N . PRO A 1 177 ? 46.674 10.390 22.091 1.00 18.11 177 PRO A N 1
ATOM 1442 C CA . PRO A 1 177 ? 47.825 9.960 22.898 1.00 19.24 177 PRO A CA 1
ATOM 1443 C C . PRO A 1 177 ? 47.626 10.081 24.408 1.00 19.88 177 PRO A C 1
ATOM 1444 O O . PRO A 1 177 ? 47.163 11.104 24.902 1.00 20.77 177 PRO A O 1
ATOM 1448 N N . LYS A 1 178 ? 48.013 9.032 25.128 1.00 21.20 178 LYS A N 1
ATOM 1449 C CA . LYS A 1 178 ? 47.868 8.966 26.579 1.00 24.51 178 LYS A CA 1
ATOM 1450 C C . LYS A 1 178 ? 48.271 10.200 27.394 1.00 26.50 178 LYS A C 1
ATOM 1451 O O . LYS A 1 178 ? 47.411 10.930 27.888 1.00 30.11 178 LYS A O 1
ATOM 1457 N N . ASP A 1 179 ? 49.567 10.437 27.545 1.00 26.98 179 ASP A N 1
ATOM 1458 C CA . ASP A 1 179 ? 50.010 11.571 28.346 1.00 25.15 179 ASP A CA 1
ATOM 1459 C C . ASP A 1 179 ? 50.351 12.847 27.587 1.00 23.09 179 ASP A C 1
ATOM 1460 O O . ASP A 1 179 ? 51.372 13.495 27.836 1.00 20.27 179 ASP A O 1
ATOM 1465 N N . VAL A 1 180 ? 49.482 13.194 26.647 1.00 20.02 180 VAL A N 1
ATOM 1466 C CA . VAL A 1 180 ? 49.618 14.421 25.882 1.00 18.30 180 VAL A CA 1
ATOM 1467 C C . VAL A 1 180 ? 48.361 15.195 26.235 1.00 18.56 180 VAL A C 1
ATOM 1468 O O . VAL A 1 180 ? 47.251 14.678 26.104 1.00 22.18 180 VAL A O 1
ATOM 1472 N N . SER A 1 181 ? 48.533 16.422 26.709 1.00 16.38 181 SER A N 1
ATOM 1473 C CA . SER A 1 181 ? 47.394 17.238 27.084 1.00 16.34 181 SER A CA 1
ATOM 1474 C C . SER A 1 181 ? 47.119 18.317 26.054 1.00 14.26 181 SER A C 1
ATOM 1475 O O . SER A 1 181 ? 48.012 18.724 25.304 1.00 15.63 181 SER A O 1
ATOM 1478 N N . ILE A 1 182 ? 45.866 18.751 26.003 1.00 13.57 182 ILE A N 1
ATOM 1479 C CA . ILE A 1 182 ? 45.479 19.832 25.118 1.00 13.65 182 ILE A CA 1
ATOM 1480 C C . ILE A 1 182 ? 45.414 21.063 26.006 1.00 11.34 182 ILE A C 1
ATOM 1481 O O . ILE A 1 182 ? 44.538 21.174 26.871 1.00 12.15 182 ILE A O 1
ATOM 1486 N N . LEU A 1 183 ? 46.368 21.964 25.820 1.00 10.17 183 LEU A N 1
ATOM 1487 C CA . LEU A 1 183 ? 46.396 23.201 26.573 1.00 10.52 183 LEU A CA 1
ATOM 1488 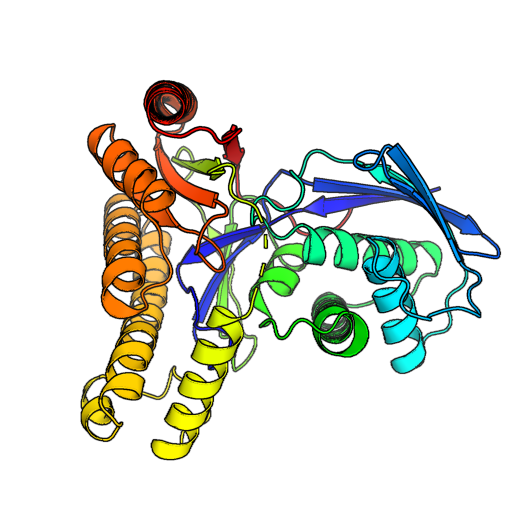C C . LEU A 1 183 ? 45.575 24.203 25.779 1.00 11.12 183 LEU A C 1
ATOM 1489 O O . LEU A 1 183 ? 45.898 24.509 24.632 1.00 12.23 183 LEU A O 1
ATOM 1494 N N . VAL A 1 184 ? 44.490 24.683 26.377 1.00 10.72 184 VAL A N 1
ATOM 1495 C CA . VAL A 1 184 ? 43.627 25.654 25.728 1.00 11.10 184 VAL A CA 1
ATOM 1496 C C . VAL A 1 184 ? 43.950 27.036 26.267 1.00 11.71 184 VAL A C 1
ATOM 1497 O O . VAL A 1 184 ? 44.011 27.237 27.478 1.00 13.42 184 VAL A O 1
ATOM 1501 N N . PHE A 1 185 ? 44.171 27.988 25.368 1.00 11.33 185 PHE A N 1
ATOM 1502 C CA . PHE A 1 185 ? 44.474 29.344 25.795 1.00 11.33 185 PHE A CA 1
ATOM 1503 C C . PHE A 1 185 ? 43.447 30.293 25.213 1.00 11.33 185 PHE A C 1
ATOM 1504 O O . PHE A 1 185 ? 43.392 30.486 23.996 1.00 11.60 185 PHE A O 1
ATOM 1512 N N . TYR A 1 186 ? 42.618 30.865 26.080 1.00 12.59 186 TYR A N 1
ATOM 1513 C CA . TYR A 1 186 ? 41.616 31.823 25.647 1.00 11.66 186 TYR A CA 1
ATOM 1514 C C . TYR A 1 186 ? 42.272 33.202 25.697 1.00 12.85 186 TYR A C 1
ATOM 1515 O O . TYR A 1 186 ? 42.746 33.642 26.745 1.00 13.32 186 TYR A O 1
ATOM 1524 N N . THR A 1 187 ? 42.303 33.865 24.547 1.00 12.05 187 THR A N 1
ATOM 1525 C CA . THR A 1 187 ? 42.922 35.178 24.418 1.00 12.80 187 THR A CA 1
ATOM 1526 C C . THR A 1 187 ? 42.230 36.283 25.195 1.00 13.68 187 THR A C 1
ATOM 1527 O O . THR A 1 187 ? 42.850 37.295 25.508 1.00 13.65 187 THR A O 1
ATOM 1531 N N . GLY A 1 188 ? 40.950 36.094 25.503 1.00 13.09 188 GLY A N 1
ATOM 1532 C CA . GLY A 1 188 ? 40.226 37.131 26.213 1.00 15.34 188 GLY A CA 1
ATOM 1533 C C . GLY A 1 188 ? 39.500 38.020 25.219 1.00 17.00 188 GLY A C 1
ATOM 1534 O O . GLY A 1 188 ? 38.887 39.022 25.591 1.00 18.16 188 GLY A O 1
ATOM 1535 N N . VAL A 1 189 ? 39.589 37.660 23.942 1.00 18.09 189 VAL A N 1
ATOM 1536 C CA . VAL A 1 189 ? 38.921 38.396 22.875 1.00 20.54 189 VAL A CA 1
ATOM 1537 C C . VAL A 1 189 ? 37.715 37.565 22.450 1.00 22.69 189 VAL A C 1
ATOM 1538 O O . VAL A 1 189 ? 37.871 36.539 21.792 1.00 20.29 189 VAL A O 1
ATOM 1542 N N . ARG A 1 190 ? 36.516 37.998 22.839 1.00 26.06 190 ARG A N 1
ATOM 1543 C CA . ARG A 1 190 ? 35.291 37.272 22.501 1.00 28.90 190 ARG A CA 1
ATOM 1544 C C . ARG A 1 190 ? 35.210 36.905 21.021 1.00 29.55 190 ARG A C 1
ATOM 1545 O O . ARG A 1 190 ? 35.119 37.775 20.155 1.00 30.29 190 ARG A O 1
ATOM 1553 N N . SER A 1 195 ? 32.355 36.224 12.207 1.00 40.85 195 SER A N 1
ATOM 1554 C CA . SER A 1 195 ? 31.002 36.707 11.937 1.00 41.07 195 SER A CA 1
ATOM 1555 C C . SER A 1 195 ? 30.911 37.274 10.526 1.00 40.81 195 SER A C 1
ATOM 1556 O O . SER A 1 195 ? 30.418 36.616 9.607 1.00 42.22 195 SER A O 1
ATOM 1559 N N . SER A 1 196 ? 31.378 38.509 10.368 1.00 39.99 196 SER A N 1
ATOM 1560 C CA . SER A 1 196 ? 31.371 39.183 9.072 1.00 39.48 196 SER A CA 1
ATOM 1561 C C . SER A 1 196 ? 32.347 38.516 8.117 1.00 38.98 196 SER A C 1
ATOM 1562 O O . SER A 1 196 ? 31.962 38.058 7.036 1.00 39.73 196 SER A O 1
ATOM 1565 N N . GLU A 1 197 ? 33.616 38.481 8.515 1.00 38.83 197 GLU A N 1
ATOM 1566 C CA . GLU A 1 197 ? 34.653 37.867 7.703 1.00 38.37 197 GLU A CA 1
ATOM 1567 C C . GLU A 1 197 ? 34.417 36.386 7.473 1.00 37.26 197 GLU A C 1
ATOM 1568 O O . GLU A 1 197 ? 34.912 35.827 6.495 1.00 38.08 197 GLU A O 1
ATOM 1574 N N . TYR A 1 198 ? 33.683 35.749 8.381 1.00 36.81 198 TYR A N 1
ATOM 1575 C CA . TYR A 1 198 ? 33.369 34.331 8.238 1.00 34.69 198 TYR A CA 1
ATOM 1576 C C . TYR A 1 198 ? 32.461 34.197 7.025 1.00 33.61 198 TYR A C 1
ATOM 1577 O O . TYR A 1 198 ? 32.680 33.365 6.146 1.00 32.27 198 TYR A O 1
ATOM 1586 N N . ALA A 1 199 ? 31.444 35.050 6.988 1.00 32.27 199 ALA A N 1
ATOM 1587 C CA . ALA A 1 199 ? 30.474 35.066 5.902 1.00 32.19 199 ALA A CA 1
ATOM 1588 C C . ALA A 1 199 ? 31.152 35.280 4.553 1.00 32.06 199 ALA A C 1
ATOM 1589 O O . ALA A 1 199 ? 30.867 34.577 3.583 1.00 31.89 199 ALA A O 1
ATOM 1591 N N . GLU A 1 200 ? 32.053 36.255 4.502 1.00 31.74 200 GLU A N 1
ATOM 1592 C CA . GLU A 1 200 ? 32.798 36.569 3.287 1.00 30.82 200 GLU A CA 1
ATOM 1593 C C . GLU A 1 200 ? 33.573 35.354 2.783 1.00 29.17 200 GLU A C 1
ATOM 1594 O O . GLU A 1 200 ? 33.488 34.998 1.606 1.00 29.80 200 GLU A O 1
ATOM 1600 N N . ARG A 1 201 ? 34.334 34.731 3.679 1.00 27.76 201 ARG A N 1
ATOM 1601 C CA . ARG A 1 201 ? 35.118 33.551 3.328 1.00 26.01 201 ARG A CA 1
ATOM 1602 C C . ARG A 1 201 ? 34.193 32.462 2.782 1.00 24.72 201 ARG A C 1
ATOM 1603 O O . ARG A 1 201 ? 34.495 31.805 1.783 1.00 21.26 201 ARG A O 1
ATOM 1611 N N . LYS A 1 202 ? 33.058 32.282 3.450 1.00 25.42 202 LYS A N 1
ATOM 1612 C CA . LYS A 1 202 ? 32.086 31.268 3.061 1.00 25.68 202 LYS A CA 1
ATOM 1613 C C . LYS A 1 202 ? 31.537 31.507 1.654 1.00 25.23 202 LYS A C 1
ATOM 1614 O O . LYS A 1 202 ? 31.424 30.573 0.861 1.00 24.90 202 LYS A O 1
ATOM 1620 N N . HIS A 1 203 ? 31.205 32.756 1.340 1.00 25.92 203 HIS A N 1
ATOM 1621 C CA . HIS A 1 203 ? 30.673 33.091 0.024 1.00 26.88 203 HIS A CA 1
ATOM 1622 C C . HIS A 1 203 ? 31.704 32.849 -1.075 1.00 25.33 203 HIS A C 1
ATOM 1623 O O . HIS A 1 203 ? 31.388 32.320 -2.142 1.00 25.79 203 HIS A O 1
ATOM 1630 N N . ILE A 1 204 ? 32.944 33.242 -0.807 1.00 23.44 204 ILE A N 1
ATOM 1631 C CA . ILE A 1 204 ? 34.027 33.074 -1.764 1.00 21.15 204 ILE A CA 1
ATOM 1632 C C . ILE A 1 204 ? 34.304 31.594 -2.017 1.00 18.89 204 ILE A C 1
ATOM 1633 O O . ILE A 1 204 ? 34.547 31.180 -3.152 1.00 18.44 204 ILE A O 1
ATOM 1638 N N . ALA A 1 205 ? 34.261 30.799 -0.953 1.00 17.54 205 ALA A N 1
ATOM 1639 C CA . ALA A 1 205 ? 34.511 29.371 -1.074 1.00 16.74 205 ALA A CA 1
ATOM 1640 C C . ALA A 1 205 ? 33.425 28.697 -1.897 1.00 16.28 205 ALA A C 1
ATOM 1641 O O . ALA A 1 205 ? 33.708 27.808 -2.697 1.00 15.34 205 ALA A O 1
ATOM 1643 N N . GLU A 1 206 ? 32.180 29.123 -1.702 1.00 18.60 206 GLU A N 1
ATOM 1644 C CA . GLU A 1 206 ? 31.062 28.550 -2.442 1.00 20.32 206 GLU A CA 1
ATOM 1645 C C . GLU A 1 206 ? 31.145 28.905 -3.933 1.00 19.31 206 GLU A C 1
ATOM 1646 O O . GLU A 1 206 ? 30.869 28.063 -4.795 1.00 19.04 206 GLU A O 1
ATOM 1652 N N . GLU A 1 207 ? 31.534 30.140 -4.245 1.00 18.37 207 GLU A N 1
ATOM 1653 C CA . GLU A 1 207 ? 31.680 30.550 -5.640 1.00 19.09 207 GLU A CA 1
ATOM 1654 C C . GLU A 1 207 ? 32.793 29.740 -6.294 1.00 17.03 207 GLU A C 1
ATOM 1655 O O . GLU A 1 207 ? 32.712 29.379 -7.469 1.00 17.03 207 GLU A O 1
ATOM 1661 N N . SER A 1 208 ? 33.847 29.467 -5.528 1.00 15.51 208 SER A N 1
ATOM 1662 C CA . SER A 1 208 ? 34.977 28.701 -6.037 1.00 16.43 208 SER A CA 1
ATOM 1663 C C . SER A 1 208 ? 34.565 27.287 -6.433 1.00 14.48 208 SER A C 1
ATOM 1664 O O . SER A 1 208 ? 34.996 26.774 -7.468 1.00 16.24 208 SER A O 1
ATOM 1667 N N . LEU A 1 209 ? 33.742 26.649 -5.604 1.00 15.75 209 LEU A N 1
ATOM 1668 C CA . LEU A 1 209 ? 33.279 25.301 -5.907 1.00 15.50 209 LEU A CA 1
ATOM 1669 C C . LEU A 1 209 ? 32.479 25.312 -7.207 1.00 14.98 209 LEU A C 1
ATOM 1670 O O . LEU A 1 209 ? 32.636 24.430 -8.052 1.00 15.98 209 LEU A O 1
ATOM 1675 N N . LYS A 1 210 ? 31.633 26.324 -7.370 1.00 17.59 210 LYS A N 1
ATOM 1676 C CA . LYS A 1 210 ? 30.821 26.439 -8.577 1.00 16.90 210 LYS A CA 1
ATOM 1677 C C . LYS A 1 210 ? 31.691 26.688 -9.804 1.00 18.00 210 LYS A C 1
ATOM 1678 O O . LYS A 1 210 ? 31.439 26.134 -10.871 1.00 19.05 210 LYS A O 1
ATOM 1684 N N . ILE A 1 211 ? 32.726 27.509 -9.652 1.00 18.85 211 ILE A N 1
ATOM 1685 C CA . ILE A 1 211 ? 33.624 27.788 -10.766 1.00 18.74 211 ILE A CA 1
ATOM 1686 C C . ILE A 1 211 ? 34.342 26.506 -11.189 1.00 18.97 211 ILE A C 1
ATOM 1687 O O . ILE A 1 211 ? 34.528 26.249 -12.384 1.00 19.39 211 ILE A O 1
ATOM 1692 N N . LEU A 1 212 ? 34.737 25.697 -10.206 1.00 18.25 212 LEU A N 1
ATOM 1693 C CA . LEU A 1 212 ? 35.434 24.442 -10.469 1.00 19.15 212 LEU A CA 1
ATOM 1694 C C . LEU A 1 212 ? 34.477 23.309 -10.820 1.00 18.76 212 LEU A C 1
ATOM 1695 O O . LEU A 1 212 ? 34.908 22.236 -11.239 1.00 21.09 212 LEU A O 1
ATOM 1700 N N . GLY A 1 213 ? 33.181 23.550 -10.641 1.00 18.98 213 GLY A N 1
ATOM 1701 C CA . GLY A 1 213 ? 32.187 22.532 -10.938 1.00 19.35 213 GLY A CA 1
ATOM 1702 C C . GLY A 1 213 ? 32.246 21.346 -9.991 1.00 19.99 213 GLY A C 1
ATOM 1703 O O . GLY A 1 213 ? 32.003 20.207 -10.392 1.00 21.29 213 GLY A O 1
ATOM 1704 N N . LYS A 1 214 ? 32.558 21.614 -8.725 1.00 19.62 214 LYS A N 1
ATOM 1705 C CA . LYS A 1 214 ? 32.667 20.561 -7.718 1.00 19.69 214 LYS A CA 1
ATOM 1706 C C . LYS A 1 214 ? 31.706 20.812 -6.560 1.00 18.37 214 LYS A C 1
ATOM 1707 O O . LYS A 1 214 ? 31.339 21.955 -6.283 1.00 19.88 214 LYS A O 1
ATOM 1713 N N . GLY A 1 215 ? 31.299 19.740 -5.885 1.00 18.11 215 GLY A N 1
ATOM 1714 C CA . GLY A 1 215 ? 30.382 19.878 -4.766 1.00 16.99 215 GLY A CA 1
ATOM 1715 C C . GLY A 1 215 ? 31.081 19.849 -3.419 1.00 16.23 215 GLY A C 1
ATOM 1716 O O . GLY A 1 215 ? 30.475 20.152 -2.391 1.00 17.22 215 GLY A O 1
ATOM 1717 N N . SER A 1 216 ? 32.359 19.484 -3.424 1.00 15.62 216 SER A N 1
ATOM 1718 C CA . SER A 1 216 ? 33.145 19.409 -2.194 1.00 15.13 216 SER A CA 1
ATOM 1719 C C . SER A 1 216 ? 34.600 19.763 -2.463 1.00 14.95 216 SER A C 1
ATOM 1720 O O . SER A 1 216 ? 35.121 19.490 -3.542 1.00 16.61 216 SER A O 1
ATOM 1723 N N . SER A 1 217 ? 35.262 20.368 -1.480 1.00 13.80 217 SER A N 1
ATOM 1724 C CA . SER A 1 217 ? 36.668 20.721 -1.631 1.00 14.56 217 SER A CA 1
ATOM 1725 C C . SER A 1 217 ? 37.550 19.466 -1.661 1.00 16.02 217 SER A C 1
ATOM 1726 O O . SER A 1 217 ? 38.696 19.515 -2.104 1.00 16.96 217 SER A O 1
ATOM 1729 N N . LYS A 1 218 ? 37.009 18.342 -1.197 1.00 17.78 218 LYS A N 1
ATOM 1730 C CA . LYS A 1 218 ? 37.757 17.082 -1.193 1.00 20.78 218 LYS A CA 1
ATOM 1731 C C . LYS A 1 218 ? 38.139 16.694 -2.620 1.00 22.73 218 LYS A C 1
ATOM 1732 O O . LYS A 1 218 ? 39.173 16.066 -2.847 1.00 24.52 218 LYS A O 1
ATOM 1738 N N . GLU A 1 219 ? 37.290 17.077 -3.569 1.00 25.01 219 GLU A N 1
ATOM 1739 C CA . GLU A 1 219 ? 37.467 16.748 -4.981 1.00 27.04 219 GLU A CA 1
ATOM 1740 C C . GLU A 1 219 ? 38.347 17.722 -5.754 1.00 26.60 219 GLU A C 1
ATOM 1741 O O . GLU A 1 219 ? 38.456 17.634 -6.978 1.00 27.37 219 GLU A O 1
ATOM 1747 N N . VAL A 1 220 ? 38.996 18.630 -5.038 1.00 24.44 220 VAL A N 1
ATOM 1748 C CA . VAL A 1 220 ? 39.844 19.629 -5.671 1.00 23.66 220 VAL A CA 1
ATOM 1749 C C . VAL A 1 220 ? 41.336 19.439 -5.411 1.00 25.21 220 VAL A C 1
ATOM 1750 O O . VAL A 1 220 ? 41.762 19.249 -4.271 1.00 24.97 220 VAL A O 1
ATOM 1754 N N . ARG A 1 221 ? 42.131 19.505 -6.479 1.00 26.99 221 ARG A N 1
ATOM 1755 C CA . ARG A 1 221 ? 43.582 19.372 -6.373 1.00 28.92 221 ARG A CA 1
ATOM 1756 C C . ARG A 1 221 ? 44.218 20.756 -6.506 1.00 28.70 221 ARG A C 1
ATOM 1757 O O . ARG A 1 221 ? 43.620 21.672 -7.070 1.00 27.76 221 ARG A O 1
ATOM 1765 N N . GLU A 1 222 ? 45.439 20.904 -6.003 1.00 29.37 222 GLU A N 1
ATOM 1766 C CA . GLU A 1 222 ? 46.134 22.187 -6.065 1.00 30.97 222 GLU A CA 1
ATOM 1767 C C . GLU A 1 222 ? 46.264 22.705 -7.496 1.00 30.94 222 GLU A C 1
ATOM 1768 O O . GLU A 1 222 ? 46.202 23.911 -7.737 1.00 31.28 222 GLU A O 1
ATOM 1774 N N . GLY A 1 223 ? 46.436 21.789 -8.443 1.00 31.50 223 GLY A N 1
ATOM 1775 C CA . GLY A 1 223 ? 46.578 22.180 -9.835 1.00 31.52 223 GLY A CA 1
ATOM 1776 C C . GLY A 1 223 ? 45.406 22.976 -10.380 1.00 31.69 223 GLY A C 1
ATOM 1777 O O . GLY A 1 223 ? 45.593 23.978 -11.075 1.00 32.58 223 GLY A O 1
ATOM 1778 N N . GLU A 1 224 ? 44.196 22.529 -10.059 1.00 30.62 224 GLU A N 1
ATOM 1779 C CA . GLU A 1 224 ? 42.970 23.176 -10.518 1.00 29.83 224 GLU A CA 1
ATOM 1780 C C . GLU A 1 224 ? 42.795 24.608 -10.031 1.00 28.20 224 GLU A C 1
ATOM 1781 O O . GLU A 1 224 ? 42.057 25.388 -10.631 1.00 26.60 224 GLU A O 1
ATOM 1787 N N . LEU A 1 225 ? 43.465 24.953 -8.939 1.00 26.95 225 LEU A N 1
ATOM 1788 C CA . LEU A 1 225 ? 43.346 26.285 -8.362 1.00 25.95 225 LEU A CA 1
ATOM 1789 C C . LEU A 1 225 ? 43.705 27.439 -9.291 1.00 25.09 225 LEU A C 1
ATOM 1790 O O . LEU A 1 225 ? 43.217 28.558 -9.113 1.00 22.73 225 LEU A O 1
ATOM 1795 N N . SER A 1 226 ? 44.551 27.172 -10.281 1.00 25.11 226 SER A N 1
ATOM 1796 C CA . SER A 1 226 ? 44.970 28.214 -11.214 1.00 25.91 226 SER A CA 1
ATOM 1797 C C . SER A 1 226 ? 43.789 28.747 -12.014 1.00 25.94 226 SER A C 1
ATOM 1798 O O . SER A 1 226 ? 43.854 29.836 -12.580 1.00 26.01 226 SER A O 1
ATOM 1801 N N . LYS A 1 227 ? 42.707 27.978 -12.050 1.00 25.83 227 LYS A N 1
ATOM 1802 C CA . LYS A 1 227 ? 41.517 28.373 -12.790 1.00 25.54 227 LYS A CA 1
ATOM 1803 C C . LYS A 1 227 ? 40.651 29.363 -12.027 1.00 25.13 227 LYS A C 1
ATOM 1804 O O . LYS A 1 227 ? 39.702 29.920 -12.580 1.00 25.68 227 LYS A O 1
ATOM 1810 N N . LEU A 1 228 ? 40.974 29.575 -10.754 1.00 23.07 228 LEU A N 1
ATOM 1811 C CA . LEU A 1 228 ? 40.219 30.501 -9.914 1.00 22.05 228 LEU A CA 1
ATOM 1812 C C . LEU A 1 228 ? 40.814 31.905 -9.911 1.00 23.37 228 LEU A C 1
ATOM 1813 O O . LEU A 1 228 ? 42.008 32.083 -10.166 1.00 25.27 228 LEU A O 1
ATOM 1818 N N . PRO A 1 229 ? 39.984 32.922 -9.620 1.00 23.84 229 PRO A N 1
ATOM 1819 C CA . PRO A 1 229 ? 40.469 34.304 -9.580 1.00 24.90 229 PRO A CA 1
ATOM 1820 C C . PRO A 1 229 ? 41.493 34.384 -8.450 1.00 24.74 229 PRO A C 1
ATOM 1821 O O . PRO A 1 229 ? 41.467 33.570 -7.531 1.00 24.69 229 PRO A O 1
ATOM 1825 N N . PRO A 1 230 ? 42.400 35.370 -8.497 1.00 24.02 230 PRO A N 1
ATOM 1826 C CA . PRO A 1 230 ? 43.433 35.541 -7.469 1.00 24.08 230 PRO A CA 1
ATOM 1827 C C . PRO A 1 230 ? 42.980 35.396 -6.010 1.00 24.76 230 PRO A C 1
ATOM 1828 O O . PRO A 1 230 ? 43.506 34.555 -5.278 1.00 23.07 230 PRO A O 1
ATOM 1832 N N . LEU A 1 231 ? 42.017 36.206 -5.584 1.00 24.27 231 LEU A N 1
ATOM 1833 C CA . LEU A 1 231 ? 41.540 36.142 -4.204 1.00 25.47 231 LEU A CA 1
ATOM 1834 C C . LEU A 1 231 ? 40.937 34.778 -3.867 1.00 23.91 231 LEU A C 1
ATOM 1835 O O . LEU A 1 231 ? 41.257 34.188 -2.830 1.00 24.02 231 LEU A O 1
ATOM 1840 N N . HIS A 1 232 ? 40.066 34.286 -4.743 1.00 22.07 232 HIS A N 1
ATOM 1841 C CA . HIS A 1 232 ? 39.427 32.986 -4.552 1.00 20.73 232 HIS A CA 1
ATOM 1842 C C . HIS A 1 232 ? 40.504 31.922 -4.409 1.00 20.17 232 HIS A C 1
ATOM 1843 O O . HIS A 1 232 ? 40.431 31.045 -3.546 1.00 19.24 232 HIS A O 1
ATOM 1850 N N . ARG A 1 233 ? 41.505 32.027 -5.274 1.00 19.76 233 ARG A N 1
ATOM 1851 C CA . ARG A 1 233 ? 42.632 31.110 -5.331 1.00 20.27 233 ARG A CA 1
ATOM 1852 C C . ARG A 1 233 ? 43.444 31.114 -4.037 1.00 18.83 233 ARG A C 1
ATOM 1853 O O . ARG A 1 233 ? 43.873 30.061 -3.561 1.00 18.70 233 ARG A O 1
ATOM 1861 N N . LYS A 1 234 ? 43.659 32.300 -3.477 1.00 19.69 234 LYS A N 1
ATOM 1862 C CA . LYS A 1 234 ? 44.432 32.425 -2.246 1.00 20.46 234 LYS A CA 1
ATOM 1863 C C . LYS A 1 234 ? 43.727 31.710 -1.103 1.00 19.60 234 LYS A C 1
ATOM 1864 O O . LYS A 1 234 ? 44.341 30.936 -0.367 1.00 19.35 234 LYS A O 1
ATOM 1870 N N . PHE A 1 235 ? 42.434 31.970 -0.961 1.00 18.71 235 PHE A N 1
ATOM 1871 C CA . PHE A 1 235 ? 41.655 31.350 0.102 1.00 17.94 235 PHE A CA 1
ATOM 1872 C C . PHE A 1 235 ? 41.428 29.858 -0.114 1.00 17.99 235 PHE A C 1
ATOM 1873 O O . PHE A 1 235 ? 41.632 29.062 0.800 1.00 16.36 235 PHE A O 1
ATOM 1881 N N . PHE A 1 236 ? 41.014 29.471 -1.315 1.00 16.70 236 PHE A N 1
ATOM 1882 C CA . PHE A 1 236 ? 40.756 28.059 -1.578 1.00 16.02 236 PHE A CA 1
ATOM 1883 C C . PHE A 1 236 ? 42.011 27.192 -1.492 1.00 16.35 236 PHE A C 1
ATOM 1884 O O . PHE A 1 236 ? 41.925 26.000 -1.182 1.00 16.70 236 PHE A O 1
ATOM 1892 N N . GLY A 1 237 ? 43.174 27.779 -1.767 1.00 16.40 237 GLY A N 1
ATOM 1893 C CA . GLY A 1 237 ? 44.413 27.024 -1.687 1.00 16.44 237 GLY A CA 1
ATOM 1894 C C . GLY A 1 237 ? 44.607 26.552 -0.258 1.00 16.04 237 GLY A C 1
ATOM 1895 O O . GLY A 1 237 ? 45.094 25.445 -0.015 1.00 16.94 237 GLY A O 1
ATOM 1896 N N . TYR A 1 238 ? 44.227 27.404 0.690 1.00 15.69 238 TYR A N 1
ATOM 1897 C CA . TYR A 1 238 ? 44.340 27.048 2.097 1.00 14.09 238 TYR A CA 1
ATOM 1898 C C . TYR A 1 238 ? 43.438 25.854 2.404 1.00 14.94 238 TYR A C 1
ATOM 1899 O O . TYR A 1 238 ? 43.844 24.926 3.099 1.00 13.65 238 TYR A O 1
ATOM 1908 N N . ILE A 1 239 ? 42.211 25.894 1.893 1.00 13.04 239 ILE A N 1
ATOM 1909 C CA . ILE A 1 239 ? 41.247 24.825 2.137 1.00 13.51 239 ILE A CA 1
ATOM 1910 C C . ILE A 1 239 ? 41.751 23.487 1.621 1.00 14.95 239 ILE A C 1
ATOM 1911 O O . ILE A 1 239 ? 41.658 22.466 2.304 1.00 14.37 239 ILE A O 1
ATOM 1916 N N . VAL A 1 240 ? 42.290 23.492 0.411 1.00 13.90 240 VAL A N 1
ATOM 1917 C CA . VAL A 1 240 ? 42.822 22.276 -0.174 1.00 16.39 240 VAL A CA 1
ATOM 1918 C C . VAL A 1 240 ? 43.990 21.753 0.663 1.00 14.39 240 VAL A C 1
ATOM 1919 O O . VAL A 1 240 ? 44.068 20.560 0.958 1.00 14.03 240 VAL A O 1
ATOM 1923 N N . ARG A 1 241 ? 44.894 22.644 1.063 1.00 14.89 241 ARG A N 1
ATOM 1924 C CA . ARG A 1 241 ? 46.025 22.227 1.882 1.00 14.95 241 ARG A CA 1
ATOM 1925 C C . ARG A 1 241 ? 45.541 21.701 3.232 1.00 14.19 241 ARG A C 1
ATOM 1926 O O . ARG A 1 241 ? 46.091 20.736 3.756 1.00 15.03 241 ARG A O 1
ATOM 1934 N N . GLU A 1 242 ? 44.505 22.330 3.783 1.00 13.66 242 GLU A N 1
ATOM 1935 C CA . GLU A 1 242 ? 43.964 21.913 5.076 1.00 13.38 242 GLU A CA 1
ATOM 1936 C C . GLU A 1 242 ? 43.340 20.524 5.002 1.00 12.77 242 GLU A C 1
ATOM 1937 O O . GLU A 1 242 ? 43.531 19.713 5.906 1.00 12.70 242 GLU A O 1
ATOM 1943 N N . ASN A 1 243 ? 42.583 20.235 3.946 1.00 11.34 243 ASN A N 1
ATOM 1944 C CA . ASN A 1 243 ? 41.998 18.901 3.829 1.00 13.02 243 ASN A CA 1
ATOM 1945 C C . ASN A 1 243 ? 43.116 17.858 3.843 1.00 11.73 243 ASN A C 1
ATOM 1946 O O . ASN A 1 243 ? 43.011 16.824 4.510 1.00 12.53 243 ASN A O 1
ATOM 1951 N N . ALA A 1 244 ? 44.188 18.131 3.105 1.00 12.28 244 ALA A N 1
ATOM 1952 C CA . ALA A 1 244 ? 45.315 17.209 3.047 1.00 13.68 244 ALA A CA 1
ATOM 1953 C C .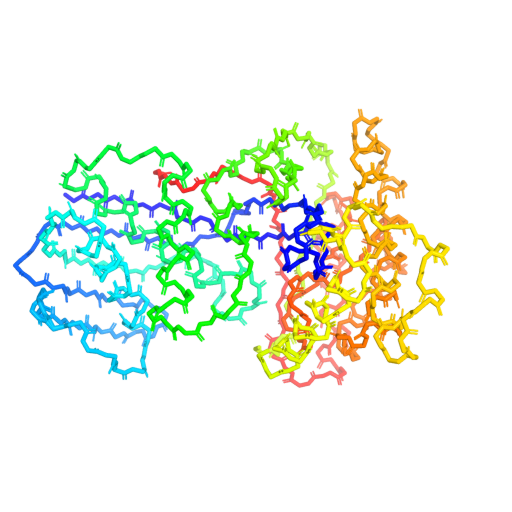 ALA A 1 244 ? 45.951 17.051 4.427 1.00 12.73 244 ALA A C 1
ATOM 1954 O O . ALA A 1 244 ? 46.372 15.957 4.797 1.00 14.27 244 ALA A O 1
ATOM 1956 N N . ARG A 1 245 ? 46.015 18.137 5.195 1.00 12.42 245 ARG A N 1
ATOM 1957 C CA . ARG A 1 245 ? 46.584 18.058 6.532 1.00 12.89 245 ARG A CA 1
ATOM 1958 C C . ARG A 1 245 ? 45.740 17.201 7.468 1.00 12.75 245 ARG A C 1
ATOM 1959 O O . ARG A 1 245 ? 46.277 16.495 8.321 1.00 12.30 245 ARG A O 1
ATOM 1967 N N . VAL A 1 246 ? 44.420 17.254 7.317 1.00 11.91 246 VAL A N 1
ATOM 1968 C CA . VAL A 1 246 ? 43.560 16.452 8.177 1.00 11.84 246 VAL A CA 1
ATOM 1969 C C . VAL A 1 246 ? 43.864 14.974 7.971 1.00 12.72 246 VAL A C 1
ATOM 1970 O O . VAL A 1 246 ? 43.962 14.223 8.931 1.00 12.39 246 VAL A O 1
ATOM 1974 N N . LEU A 1 247 ? 44.021 14.563 6.716 1.00 12.47 247 LEU A N 1
ATOM 1975 C CA . LEU A 1 247 ? 44.325 13.167 6.410 1.00 13.81 247 LEU A CA 1
ATOM 1976 C C . LEU A 1 247 ? 45.696 12.785 6.973 1.00 14.76 247 LEU A C 1
ATOM 1977 O O . LEU A 1 247 ? 45.887 11.665 7.450 1.00 14.98 247 LEU A O 1
ATOM 1982 N N . GLU A 1 248 ? 46.649 13.712 6.920 1.00 14.71 248 GLU A N 1
ATOM 1983 C CA . GLU A 1 248 ? 47.980 13.439 7.451 1.00 15.71 248 GLU A CA 1
ATOM 1984 C C . GLU A 1 248 ? 47.939 13.293 8.969 1.00 15.01 248 GLU A C 1
ATOM 1985 O O . GLU A 1 248 ? 48.617 12.435 9.528 1.00 14.68 248 GLU A O 1
ATOM 1991 N N . VAL A 1 249 ? 47.143 14.120 9.639 1.00 13.51 249 VAL A N 1
ATOM 1992 C CA . VAL A 1 249 ? 47.047 14.017 11.089 1.00 12.75 249 VAL A CA 1
ATOM 1993 C C . VAL A 1 249 ? 46.385 12.691 11.447 1.00 13.98 249 VAL A C 1
ATOM 1994 O O . VAL A 1 249 ? 46.769 12.038 12.419 1.00 13.82 249 VAL A O 1
ATOM 1998 N N . ARG A 1 250 ? 45.393 12.296 10.655 1.00 13.29 250 ARG A N 1
ATOM 1999 C CA . ARG A 1 250 ? 44.699 11.038 10.882 1.00 16.12 250 ARG A CA 1
ATOM 2000 C C . ARG A 1 250 ? 45.699 9.885 10.876 1.00 16.94 250 ARG A C 1
ATOM 2001 O O . ARG A 1 250 ? 45.701 9.045 11.781 1.00 17.95 250 ARG A O 1
ATOM 2009 N N . ASP A 1 251 ? 46.555 9.843 9.862 1.00 17.15 251 ASP A N 1
ATOM 2010 C CA . ASP A 1 251 ? 47.545 8.774 9.778 1.00 19.19 251 ASP A CA 1
ATOM 2011 C C . ASP A 1 251 ? 48.533 8.840 10.933 1.00 18.52 251 ASP A C 1
ATOM 2012 O O . ASP A 1 251 ? 48.805 7.831 11.577 1.00 18.71 251 ASP A O 1
ATOM 2017 N N . ALA A 1 252 ? 49.061 10.031 11.193 1.00 17.03 252 ALA A N 1
ATOM 2018 C CA . ALA A 1 252 ? 50.026 10.225 12.267 1.00 15.47 252 ALA A CA 1
ATOM 2019 C C . ALA A 1 252 ? 49.456 9.789 13.614 1.00 16.42 252 ALA A C 1
ATOM 2020 O O . ALA A 1 252 ? 50.127 9.110 14.388 1.00 16.39 252 ALA A O 1
ATOM 2022 N N . LEU A 1 253 ? 48.217 10.176 13.898 1.00 17.09 253 LEU A N 1
ATOM 2023 C CA . LEU A 1 253 ? 47.588 9.788 15.158 1.00 19.92 253 LEU A CA 1
ATOM 2024 C C . LEU A 1 253 ? 47.440 8.275 15.264 1.00 22.15 253 LEU A C 1
ATOM 2025 O O . LEU A 1 253 ? 47.677 7.694 16.324 1.00 22.21 253 LEU A O 1
ATOM 2030 N N . LYS A 1 254 ? 47.041 7.636 14.168 1.00 23.15 254 LYS A N 1
ATOM 2031 C CA . LYS A 1 254 ? 46.879 6.186 14.163 1.00 25.21 254 LYS A CA 1
ATOM 2032 C C . LYS A 1 254 ? 48.190 5.480 14.492 1.00 25.91 254 LYS A C 1
ATOM 2033 O O . LYS A 1 254 ? 48.191 4.335 14.950 1.00 27.71 254 LYS A O 1
ATOM 2039 N N . GLU A 1 255 ? 49.307 6.162 14.260 1.00 25.33 255 GLU A N 1
ATOM 2040 C CA . GLU A 1 255 ? 50.617 5.593 14.556 1.00 26.13 255 GLU A CA 1
ATOM 2041 C C . GLU A 1 255 ? 51.161 6.136 15.870 1.00 24.84 255 GLU A C 1
ATOM 2042 O O . GLU A 1 255 ? 52.251 5.761 16.298 1.00 26.52 255 GLU A O 1
ATOM 2048 N N . GLY A 1 256 ? 50.400 7.021 16.504 1.00 24.01 256 GLY A N 1
ATOM 2049 C CA . GLY A 1 256 ? 50.832 7.598 17.763 1.00 22.57 256 GLY A CA 1
ATOM 2050 C C . GLY A 1 256 ? 51.992 8.563 17.596 1.00 22.80 256 GLY A C 1
ATOM 2051 O O . GLY A 1 256 ? 52.692 8.878 18.561 1.00 24.84 256 GLY A O 1
ATOM 2052 N N . ASN A 1 257 ? 52.191 9.039 16.371 1.00 21.03 257 ASN A N 1
ATOM 2053 C CA . ASN A 1 257 ? 53.277 9.968 16.064 1.00 19.44 257 ASN A CA 1
ATOM 2054 C C . ASN A 1 257 ? 52.862 11.399 16.407 1.00 18.57 257 ASN A C 1
ATOM 2055 O O . ASN A 1 257 ? 52.550 12.197 15.517 1.00 17.09 257 ASN A O 1
ATOM 2060 N N . VAL A 1 258 ? 52.867 11.715 17.700 1.00 17.99 258 VAL A N 1
ATOM 2061 C CA . VAL A 1 258 ? 52.472 13.037 18.180 1.00 19.85 258 VAL A CA 1
ATOM 2062 C C . VAL A 1 258 ? 53.398 14.149 17.698 1.00 17.87 258 VAL A C 1
ATOM 2063 O O . VAL A 1 258 ? 52.975 15.294 17.545 1.00 16.14 258 VAL A O 1
ATOM 2067 N N . GLU A 1 259 ? 54.667 13.821 17.476 1.00 16.39 259 GLU A N 1
ATOM 2068 C CA . GLU A 1 259 ? 55.619 14.810 16.992 1.00 17.73 259 GLU A CA 1
ATOM 2069 C C . GLU A 1 259 ? 55.174 15.307 15.614 1.00 15.38 259 GLU A C 1
ATOM 2070 O O . GLU A 1 259 ? 55.181 16.511 15.347 1.00 16.33 259 GLU A O 1
ATOM 2076 N N . GLU A 1 260 ? 54.778 14.384 14.742 1.00 15.98 260 GLU A N 1
ATOM 2077 C CA . GLU A 1 260 ? 54.331 14.763 13.407 1.00 15.59 260 GLU A CA 1
ATOM 2078 C C . GLU A 1 260 ? 53.006 15.515 13.488 1.00 15.27 260 GLU A C 1
ATOM 2079 O O . GLU A 1 260 ? 52.807 16.502 12.786 1.00 14.41 260 GLU A O 1
ATOM 2085 N N . VAL A 1 261 ? 52.089 15.041 14.323 1.00 12.11 261 VAL A N 1
ATOM 2086 C CA . VAL A 1 261 ? 50.813 15.732 14.479 1.00 12.29 261 VAL A CA 1
ATOM 2087 C C . VAL A 1 261 ? 51.072 17.193 14.843 1.00 12.34 261 VAL A C 1
ATOM 2088 O O . VAL A 1 261 ? 50.476 18.102 14.263 1.00 12.50 261 VAL A O 1
ATOM 2092 N N . GLY A 1 262 ? 51.963 17.413 15.809 1.00 12.13 262 GLY A N 1
ATOM 2093 C CA . GLY A 1 262 ? 52.280 18.767 16.235 1.00 12.21 262 GLY A CA 1
ATOM 2094 C C . GLY A 1 262 ? 52.810 19.652 15.120 1.00 10.96 262 GLY A C 1
ATOM 2095 O O . GLY A 1 262 ? 52.414 20.810 14.999 1.00 11.78 262 GLY A O 1
ATOM 2096 N N . LYS A 1 263 ? 53.720 19.117 14.313 1.00 12.36 263 LYS A N 1
ATOM 2097 C CA . LYS A 1 263 ? 54.278 19.885 13.210 1.00 13.47 263 LYS A CA 1
ATOM 2098 C C . LYS A 1 263 ? 53.190 20.297 12.223 1.00 12.62 263 LYS A C 1
ATOM 2099 O O . LYS A 1 263 ? 53.191 21.424 11.723 1.00 13.18 263 LYS A O 1
ATOM 2105 N N . ILE A 1 264 ? 52.253 19.394 11.951 1.00 10.93 264 ILE A N 1
ATOM 2106 C CA . ILE A 1 264 ? 51.170 19.695 11.026 1.00 12.27 264 ILE A CA 1
ATOM 2107 C C . ILE A 1 264 ? 50.265 20.800 11.576 1.00 11.91 264 ILE A C 1
ATOM 2108 O O . ILE A 1 264 ? 49.867 21.705 10.845 1.00 12.57 264 ILE A O 1
ATOM 2113 N N . LEU A 1 265 ? 49.939 20.737 12.864 1.00 11.29 265 LEU A N 1
ATOM 2114 C CA . LEU A 1 265 ? 49.095 21.773 13.457 1.00 11.24 265 LEU A CA 1
ATOM 2115 C C . LEU A 1 265 ? 49.754 23.143 13.320 1.00 10.74 265 LEU A C 1
ATOM 2116 O O . LEU A 1 265 ? 49.091 24.140 13.033 1.00 10.96 265 LEU A O 1
ATOM 2121 N N . THR A 1 266 ? 51.064 23.187 13.533 1.00 11.52 266 THR A N 1
ATOM 2122 C CA . THR A 1 266 ? 51.790 24.442 13.441 1.00 11.78 266 THR A CA 1
ATOM 2123 C C . THR A 1 266 ? 51.770 24.984 12.020 1.00 10.77 266 THR A C 1
ATOM 2124 O O . THR A 1 266 ? 51.536 26.179 11.807 1.00 12.48 266 THR A O 1
ATOM 2128 N N . THR A 1 267 ? 51.991 24.102 11.054 1.00 11.37 267 THR A N 1
ATOM 2129 C CA . THR A 1 267 ? 51.969 24.491 9.648 1.00 11.57 267 THR A CA 1
ATOM 2130 C C . THR A 1 267 ? 50.587 25.047 9.311 1.00 12.64 267 THR A C 1
ATOM 2131 O O . THR A 1 267 ? 50.455 26.054 8.617 1.00 13.18 267 THR A O 1
ATOM 2135 N N . ALA A 1 268 ? 49.557 24.394 9.835 1.00 11.49 268 ALA A N 1
ATOM 2136 C CA . ALA A 1 268 ? 48.189 24.815 9.590 1.00 12.11 268 ALA A CA 1
ATOM 2137 C C . ALA A 1 268 ? 47.925 26.199 10.177 1.00 11.74 268 ALA A C 1
ATOM 2138 O O . ALA A 1 268 ? 47.264 27.034 9.555 1.00 12.08 268 ALA A O 1
ATOM 2140 N N . HIS A 1 269 ? 48.437 26.446 11.377 1.00 11.76 269 HIS A N 1
ATOM 2141 C CA . HIS A 1 269 ? 48.224 27.745 11.995 1.00 10.86 269 HIS A CA 1
ATOM 2142 C C . HIS A 1 269 ? 48.753 28.882 11.132 1.00 11.27 269 HIS A C 1
ATOM 2143 O O . HIS A 1 269 ? 48.055 29.862 10.890 1.00 11.06 269 HIS A O 1
ATOM 2150 N N . TRP A 1 270 ? 49.996 28.758 10.679 1.00 12.57 270 TRP A N 1
ATOM 2151 C CA . TRP A 1 270 ? 50.588 29.814 9.871 1.00 13.82 270 TRP A CA 1
ATOM 2152 C C . TRP A 1 270 ? 49.921 29.940 8.505 1.00 13.39 270 TRP A C 1
ATOM 2153 O O . TRP A 1 270 ? 49.945 31.006 7.899 1.00 14.23 270 TRP A O 1
ATOM 2164 N N . ASP A 1 271 ? 49.312 28.861 8.024 1.00 13.30 271 ASP A N 1
ATOM 2165 C CA . ASP A 1 271 ? 48.612 28.911 6.743 1.00 13.85 271 ASP A CA 1
ATOM 2166 C C . ASP A 1 271 ? 47.345 29.753 6.971 1.00 14.25 271 ASP A C 1
ATOM 2167 O O . ASP A 1 271 ? 46.995 30.609 6.159 1.00 14.03 271 ASP A O 1
ATOM 2172 N N . LEU A 1 272 ? 46.662 29.517 8.089 1.00 14.19 272 LEU A N 1
ATOM 2173 C CA . LEU A 1 272 ? 45.465 30.281 8.437 1.00 12.99 272 LEU A CA 1
ATOM 2174 C C . LEU A 1 272 ? 45.795 31.752 8.646 1.00 14.50 272 LEU A C 1
ATOM 2175 O O . LEU A 1 272 ? 45.058 32.634 8.217 1.00 15.78 272 LEU A O 1
ATOM 2180 N N . ALA A 1 273 ? 46.910 32.008 9.319 1.00 14.17 273 ALA A N 1
ATOM 2181 C CA . ALA A 1 273 ? 47.322 33.370 9.620 1.00 15.35 273 ALA A CA 1
ATOM 2182 C C . ALA A 1 273 ? 47.809 34.166 8.415 1.00 16.64 273 ALA A C 1
ATOM 2183 O O . ALA A 1 273 ? 47.429 35.322 8.234 1.00 17.42 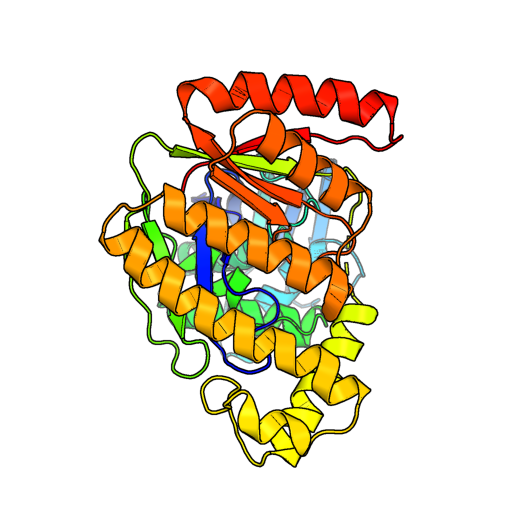273 ALA A O 1
ATOM 2185 N N . LYS A 1 274 ? 48.638 33.544 7.589 1.00 17.24 274 LYS A N 1
ATOM 2186 C CA . LYS A 1 274 ? 49.206 34.230 6.434 1.00 19.47 274 LYS A CA 1
ATOM 2187 C C . LYS A 1 274 ? 48.377 34.205 5.164 1.00 20.36 274 LYS A C 1
ATOM 2188 O O . LYS A 1 274 ? 48.308 35.208 4.450 1.00 21.06 274 LYS A O 1
ATOM 2194 N N . ASN A 1 275 ? 47.744 33.074 4.876 1.00 19.48 275 ASN A N 1
ATOM 2195 C CA . ASN A 1 275 ? 46.964 32.968 3.655 1.00 19.10 275 ASN A CA 1
ATOM 2196 C C . ASN A 1 275 ? 45.460 33.137 3.819 1.00 19.25 275 ASN A C 1
ATOM 2197 O O . ASN A 1 275 ? 44.832 33.832 3.023 1.00 19.28 275 ASN A O 1
ATOM 2202 N N . TYR A 1 276 ? 44.869 32.524 4.839 1.00 16.86 276 TYR A N 1
ATOM 2203 C CA . TYR A 1 276 ? 43.432 32.683 5.032 1.00 15.61 276 TYR A CA 1
ATOM 2204 C C . TYR A 1 276 ? 43.154 33.983 5.784 1.00 15.62 276 TYR A C 1
ATOM 2205 O O . TYR A 1 276 ? 42.034 34.497 5.777 1.00 17.00 276 TYR A O 1
ATOM 2214 N N . GLU A 1 277 ? 44.193 34.501 6.432 1.00 17.16 277 GLU A N 1
ATOM 2215 C CA . GLU A 1 277 ? 44.127 35.751 7.184 1.00 18.68 277 GLU A CA 1
ATOM 2216 C C . GLU A 1 277 ? 43.023 35.831 8.232 1.00 18.60 277 GLU A C 1
ATOM 2217 O O . GLU A 1 277 ? 42.270 36.806 8.277 1.00 19.64 277 GLU A O 1
ATOM 2223 N N . VAL A 1 278 ? 42.938 34.816 9.089 1.00 15.82 278 VAL A N 1
ATOM 2224 C CA . VAL A 1 278 ? 41.919 34.806 10.132 1.00 16.76 278 VAL A CA 1
ATOM 2225 C C . VAL A 1 278 ? 42.491 34.724 11.543 1.00 15.96 278 VAL A C 1
ATOM 2226 O O . VAL A 1 278 ? 41.769 34.420 12.489 1.00 17.36 278 VAL A O 1
ATOM 2230 N N . SER A 1 279 ? 43.786 34.979 11.691 1.00 15.78 279 SER A N 1
ATOM 2231 C CA . SER A 1 279 ? 44.387 34.949 13.023 1.00 15.70 279 SER A CA 1
ATOM 2232 C C . SER A 1 279 ? 44.518 36.384 13.528 1.00 17.12 279 SER A C 1
ATOM 2233 O O . SER A 1 279 ? 43.920 37.306 12.974 1.00 18.08 279 SER A O 1
ATOM 2236 N N . CYS A 1 280 ? 45.275 36.565 14.602 1.00 15.80 280 CYS A N 1
ATOM 2237 C CA . CYS A 1 280 ? 45.518 37.890 15.154 1.00 15.39 280 CYS A CA 1
ATOM 2238 C C . CYS A 1 280 ? 46.796 37.778 15.968 1.00 15.93 280 CYS A C 1
ATOM 2239 O O . CYS A 1 280 ? 47.250 36.671 16.253 1.00 15.88 280 CYS A O 1
ATOM 2242 N N . LYS A 1 281 ? 47.388 38.905 16.344 1.00 16.77 281 LYS A N 1
ATOM 2243 C CA . LYS A 1 281 ? 48.639 38.838 17.088 1.00 15.90 281 LYS A CA 1
ATOM 2244 C C . LYS A 1 281 ? 48.525 38.121 18.430 1.00 14.92 281 LYS A C 1
ATOM 2245 O O . LYS A 1 281 ? 49.484 37.496 18.868 1.00 14.91 281 LYS A O 1
ATOM 2251 N N . GLU A 1 282 ? 47.366 38.201 19.079 1.00 13.49 282 GLU A N 1
ATOM 2252 C CA . GLU A 1 282 ? 47.195 37.526 20.362 1.00 13.53 282 GLU A CA 1
ATOM 2253 C C . GLU A 1 282 ? 47.303 36.009 20.191 1.00 13.01 282 GLU A C 1
ATOM 2254 O O . GLU A 1 282 ? 47.955 35.330 20.981 1.00 12.35 282 GLU A O 1
ATOM 2260 N N . LEU A 1 283 ? 46.665 35.476 19.154 1.00 12.76 283 LEU A N 1
ATOM 2261 C CA . LEU A 1 283 ? 46.719 34.040 18.901 1.00 12.33 283 LEU A CA 1
ATOM 2262 C C . LEU A 1 283 ? 48.125 33.635 18.477 1.00 12.72 283 LEU A C 1
ATOM 2263 O O . LEU A 1 283 ? 48.657 32.623 18.950 1.00 12.14 283 LEU A O 1
ATOM 2268 N N . ASP A 1 284 ? 48.723 34.428 17.591 1.00 11.78 284 ASP A N 1
ATOM 2269 C CA . ASP A 1 284 ? 50.071 34.159 17.099 1.00 12.20 284 ASP A CA 1
ATOM 2270 C C . ASP A 1 284 ? 51.091 34.173 18.237 1.00 12.65 284 ASP A C 1
ATOM 2271 O O . ASP A 1 284 ? 52.040 33.388 18.234 1.00 13.40 284 ASP A O 1
ATOM 2276 N N . PHE A 1 285 ? 50.900 35.073 19.195 1.00 12.18 285 PHE A N 1
ATOM 2277 C CA . PHE A 1 285 ? 51.796 35.160 20.343 1.00 11.27 285 PHE A CA 1
ATOM 2278 C C . PHE A 1 285 ? 51.760 33.836 21.103 1.00 11.95 285 PHE A C 1
ATOM 2279 O O . PHE A 1 285 ? 52.802 33.263 21.415 1.00 11.89 285 PHE A O 1
ATOM 2287 N N . PHE A 1 286 ? 50.560 33.347 21.402 1.00 11.06 286 PHE A N 1
ATOM 2288 C CA . PHE A 1 286 ? 50.444 32.088 22.125 1.00 9.92 286 PHE A CA 1
ATOM 2289 C C . PHE A 1 286 ? 51.105 30.943 21.374 1.00 9.98 286 PHE A C 1
ATOM 2290 O O . PHE A 1 286 ? 51.848 30.163 21.959 1.00 11.15 286 PHE A O 1
ATOM 2298 N N . VAL A 1 287 ? 50.824 30.828 20.081 1.00 10.17 287 VAL A N 1
ATOM 2299 C CA . VAL A 1 287 ? 51.409 29.751 19.298 1.00 9.67 287 VAL A CA 1
ATOM 2300 C C . VAL A 1 287 ? 52.932 29.778 19.345 1.00 10.84 287 VAL A C 1
ATOM 2301 O O . VAL A 1 287 ? 53.563 28.767 19.663 1.00 11.75 287 VAL A O 1
ATOM 2305 N N . GLU A 1 288 ? 53.527 30.928 19.049 1.00 11.01 288 GLU A N 1
ATOM 2306 C CA . GLU A 1 288 ? 54.983 31.012 19.066 1.00 12.01 288 GLU A CA 1
ATOM 2307 C C . GLU A 1 288 ? 55.590 30.692 20.428 1.00 11.70 288 GLU A C 1
ATOM 2308 O O . GLU A 1 288 ? 56.557 29.938 20.521 1.00 13.50 288 GLU A O 1
ATOM 2314 N N . ARG A 1 289 ? 55.030 31.255 21.491 1.00 11.01 289 ARG A N 1
ATOM 2315 C CA . ARG A 1 289 ? 55.571 30.992 22.816 1.00 11.52 289 ARG A CA 1
ATOM 2316 C C . ARG A 1 289 ? 55.389 29.539 23.241 1.00 10.92 289 ARG A C 1
ATOM 2317 O O . ARG A 1 289 ? 56.288 28.947 23.838 1.00 11.90 289 ARG A O 1
ATOM 2325 N N . ALA A 1 290 ? 54.235 28.958 22.924 1.00 11.37 290 ALA A N 1
ATOM 2326 C CA . ALA A 1 290 ? 53.977 27.566 23.269 1.00 9.74 290 ALA A CA 1
ATOM 2327 C C . ALA A 1 290 ? 55.036 26.670 22.622 1.00 10.33 290 ALA A C 1
ATOM 2328 O O . ALA A 1 290 ? 55.531 25.729 23.242 1.00 12.52 290 ALA A O 1
ATOM 2330 N N . LEU A 1 291 ? 55.388 26.970 21.377 1.00 11.10 291 LEU A N 1
ATOM 2331 C CA . LEU A 1 291 ? 56.397 26.190 20.676 1.00 12.38 291 LEU A CA 1
ATOM 2332 C C . LEU A 1 291 ? 57.768 26.327 21.333 1.00 12.84 291 LEU A C 1
ATOM 2333 O O . LEU A 1 291 ? 58.481 25.340 21.504 1.00 15.31 291 LEU A O 1
ATOM 2338 N N . LYS A 1 292 ? 58.139 27.544 21.710 1.00 12.70 292 LYS A N 1
ATOM 2339 C CA . LYS A 1 292 ? 59.435 27.754 22.347 1.00 12.50 292 LYS A CA 1
ATOM 2340 C C . LYS A 1 292 ? 59.502 27.055 23.696 1.00 13.11 292 LYS A C 1
ATOM 2341 O O . LYS A 1 292 ? 60.578 26.647 24.133 1.00 14.16 292 LYS A O 1
ATOM 2347 N N . LEU A 1 293 ? 58.352 26.899 24.347 1.00 12.60 293 LEU A N 1
ATOM 2348 C CA . LEU A 1 293 ? 58.322 26.260 25.658 1.00 13.70 293 LEU A CA 1
ATOM 2349 C C . LEU A 1 293 ? 58.159 24.748 25.617 1.00 15.61 293 LEU A C 1
ATOM 2350 O O . LEU A 1 293 ? 57.958 24.108 26.653 1.00 18.31 293 LEU A O 1
ATOM 2355 N N . GLY A 1 294 ? 58.243 24.178 24.417 1.00 15.44 294 GLY A N 1
ATOM 2356 C CA . GLY A 1 294 ? 58.171 22.733 24.290 1.00 16.31 294 GLY A CA 1
ATOM 2357 C C . GLY A 1 294 ? 56.991 22.064 23.616 1.00 15.95 294 GLY A C 1
ATOM 2358 O O . GLY A 1 294 ? 57.047 20.864 23.360 1.00 17.45 294 GLY A O 1
ATOM 2359 N N . ALA A 1 295 ? 55.932 22.805 23.314 1.00 13.36 295 ALA A N 1
ATOM 2360 C CA . ALA A 1 295 ? 54.771 22.186 22.683 1.00 12.72 295 ALA A CA 1
ATOM 2361 C C . ALA A 1 295 ? 55.136 21.457 21.403 1.00 13.45 295 ALA A C 1
ATOM 2362 O O . ALA A 1 295 ? 56.010 21.896 20.655 1.00 14.04 295 ALA A O 1
ATOM 2364 N N . TYR A 1 296 ? 54.474 20.332 21.158 1.00 11.90 296 TYR A N 1
ATOM 2365 C CA . TYR A 1 296 ? 54.711 19.572 19.937 1.00 12.75 296 TYR A CA 1
ATOM 2366 C C . TYR A 1 296 ? 54.212 20.409 18.767 1.00 12.01 296 TYR A C 1
ATOM 2367 O O . TYR A 1 296 ? 54.760 20.355 17.666 1.00 12.65 296 TYR A O 1
ATOM 2376 N N . GLY A 1 297 ? 53.147 21.161 19.024 1.00 11.27 297 GLY A N 1
ATOM 2377 C CA . GLY A 1 297 ? 52.555 22.014 18.017 1.00 11.67 297 GLY A CA 1
ATOM 2378 C C . GLY A 1 297 ? 51.470 22.857 18.652 1.00 11.45 297 GLY A C 1
ATOM 2379 O O . GLY A 1 297 ? 51.028 22.575 19.765 1.00 11.80 297 GLY A O 1
ATOM 2380 N N . ALA A 1 298 ? 51.041 23.897 17.949 1.00 10.73 298 ALA A N 1
ATOM 2381 C CA . ALA A 1 298 ? 50.004 24.781 18.459 1.00 10.14 298 ALA A CA 1
ATOM 2382 C C . ALA A 1 298 ? 49.274 25.393 17.286 1.00 10.79 298 ALA A C 1
ATOM 2383 O O . ALA A 1 298 ? 49.838 25.536 16.199 1.00 10.89 298 ALA A O 1
ATOM 2385 N N . ARG A 1 299 ? 48.025 25.781 17.510 1.00 9.49 299 ARG A N 1
ATOM 2386 C CA . ARG A 1 299 ? 47.208 26.327 16.436 1.00 11.66 299 ARG A CA 1
ATOM 2387 C C . ARG A 1 299 ? 45.973 26.991 17.019 1.00 10.64 299 ARG A C 1
ATOM 2388 O O . ARG A 1 299 ? 45.510 26.614 18.095 1.00 11.11 299 ARG A O 1
ATOM 2396 N N . LEU A 1 300 ? 45.452 28.003 16.339 1.00 10.71 300 LEU A N 1
ATOM 2397 C CA . LEU A 1 300 ? 44.224 28.609 16.820 1.00 11.72 300 LEU A CA 1
ATOM 2398 C C . LEU A 1 300 ? 43.169 27.531 16.584 1.00 13.62 300 LEU A C 1
ATOM 2399 O O . LEU A 1 300 ? 43.371 26.625 15.777 1.00 13.96 300 LEU A O 1
ATOM 2404 N N . THR A 1 301 ? 42.060 27.600 17.305 1.00 13.29 301 THR A N 1
ATOM 2405 C CA . THR A 1 301 ? 40.997 26.631 17.091 1.00 13.83 301 THR A CA 1
ATOM 2406 C C . THR A 1 301 ? 39.710 27.429 16.928 1.00 15.00 301 THR A C 1
ATOM 2407 O O . THR A 1 301 ? 39.538 28.491 17.534 1.00 14.89 301 THR A O 1
ATOM 2411 N N . GLY A 1 302 ? 38.818 26.942 16.079 1.00 14.46 302 GLY A N 1
ATOM 2412 C CA . GLY A 1 302 ? 37.579 27.661 15.862 1.00 16.82 302 GLY A CA 1
ATOM 2413 C C . GLY A 1 302 ? 37.678 28.605 14.679 1.00 17.88 302 GLY A C 1
ATOM 2414 O O . GLY A 1 302 ? 38.515 28.426 13.793 1.00 17.07 302 GLY A O 1
ATOM 2415 N N . ALA A 1 303 ? 36.838 29.636 14.687 1.00 19.28 303 ALA A N 1
ATOM 2416 C CA . ALA A 1 303 ? 36.778 30.610 13.603 1.00 20.50 303 ALA A CA 1
ATOM 2417 C C . ALA A 1 303 ? 37.984 31.530 13.417 1.00 21.00 303 ALA A C 1
ATOM 2418 O O . ALA A 1 303 ? 38.330 31.876 12.285 1.00 20.43 303 ALA A O 1
ATOM 2420 N N . GLY A 1 304 ? 38.615 31.937 14.515 1.00 19.16 304 GLY A N 1
ATOM 2421 C CA . GLY A 1 304 ? 39.755 32.836 14.421 1.00 20.99 304 GLY A CA 1
ATOM 2422 C C . GLY A 1 304 ? 39.398 34.241 14.887 1.00 20.63 304 GLY A C 1
ATOM 2423 O O . GLY A 1 304 ? 38.371 34.430 15.538 1.00 22.02 304 GLY A O 1
ATOM 2424 N N . PHE A 1 305 ? 40.246 35.216 14.559 1.00 21.79 305 PHE A N 1
ATOM 2425 C CA . PHE A 1 305 ? 40.045 36.620 14.938 1.00 21.93 305 PHE A CA 1
ATOM 2426 C C . PHE A 1 305 ? 39.786 36.794 16.429 1.00 21.90 305 PHE A C 1
ATOM 2427 O O . PHE A 1 305 ? 39.038 37.683 16.847 1.00 23.17 305 PHE A O 1
ATOM 2435 N N . GLY A 1 306 ? 40.415 35.947 17.228 1.00 18.97 306 GLY A N 1
ATOM 2436 C CA . GLY A 1 306 ? 40.228 36.009 18.664 1.00 17.30 306 GLY A CA 1
ATOM 2437 C C . GLY A 1 306 ? 39.902 34.614 19.144 1.00 16.10 306 GLY A C 1
ATOM 2438 O O . GLY A 1 306 ? 40.313 33.637 18.523 1.00 16.61 306 GLY A O 1
ATOM 2439 N N . GLY A 1 307 ? 39.159 34.507 20.237 1.00 14.77 307 GLY A N 1
ATOM 2440 C CA . GLY A 1 307 ? 38.822 33.193 20.742 1.00 13.97 307 GLY A CA 1
ATOM 2441 C C . GLY A 1 307 ? 39.997 32.487 21.389 1.00 13.23 307 GLY A C 1
ATOM 2442 O O . GLY A 1 307 ? 40.843 33.115 22.034 1.00 13.64 307 GLY A O 1
ATOM 2443 N N . SER A 1 308 ? 40.062 31.176 21.199 1.00 12.61 308 SER A N 1
ATOM 2444 C CA . SER A 1 308 ? 41.112 30.381 21.817 1.00 11.67 308 SER A CA 1
ATOM 2445 C C . SER A 1 308 ? 42.037 29.667 20.848 1.00 11.35 308 SER A C 1
ATOM 2446 O O . SER A 1 308 ? 41.722 29.484 19.673 1.00 11.35 308 SER A O 1
ATOM 2449 N N . ALA A 1 309 ? 43.189 29.269 21.373 1.00 11.47 309 ALA A N 1
ATOM 2450 C CA . ALA A 1 309 ? 44.174 28.505 20.619 1.00 10.88 309 ALA A CA 1
ATOM 2451 C C . ALA A 1 309 ? 44.470 27.268 21.451 1.00 11.38 309 ALA A C 1
ATOM 2452 O O . ALA A 1 309 ? 44.116 27.202 22.638 1.00 11.47 309 ALA A O 1
ATOM 2454 N N . ILE A 1 310 ? 45.099 26.283 20.827 1.00 9.12 310 ILE A N 1
ATOM 2455 C CA . ILE A 1 310 ? 45.459 25.059 21.519 1.00 11.00 310 ILE A CA 1
ATOM 2456 C C . ILE A 1 310 ? 46.913 24.713 21.281 1.00 9.99 310 ILE A C 1
ATOM 2457 O O . ILE A 1 310 ? 47.521 25.113 20.281 1.00 11.03 310 ILE A O 1
ATOM 2462 N N . ALA A 1 311 ? 47.469 23.981 22.230 1.00 10.55 311 ALA A N 1
ATOM 2463 C CA . ALA A 1 311 ? 48.835 23.516 22.128 1.00 9.68 311 ALA A CA 1
ATOM 2464 C C . ALA A 1 311 ? 48.853 22.075 22.604 1.00 11.96 311 ALA A C 1
ATOM 2465 O O . ALA A 1 311 ? 48.215 21.742 23.596 1.00 12.26 311 ALA A O 1
ATOM 2467 N N . LEU A 1 312 ? 49.553 21.21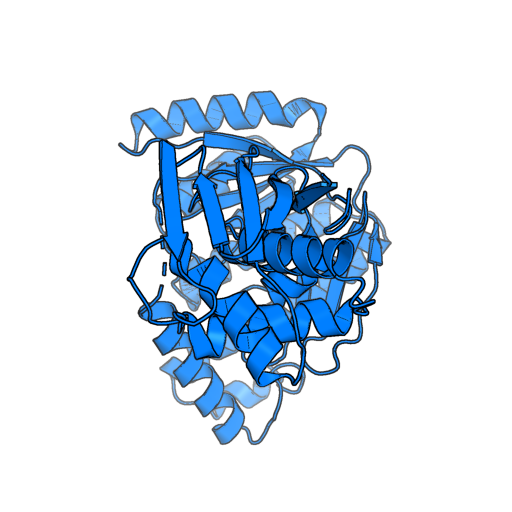7 21.874 1.00 11.40 312 LEU A N 1
ATOM 2468 C CA . LEU A 1 312 ? 49.677 19.815 22.262 1.00 12.67 312 LEU A CA 1
ATOM 2469 C C . LEU A 1 312 ? 50.945 19.767 23.099 1.00 13.28 312 LEU A C 1
ATOM 2470 O O . LEU A 1 312 ? 52.029 20.037 22.592 1.00 13.33 312 LEU A O 1
ATOM 2475 N N . VAL A 1 313 ? 50.811 19.426 24.378 1.00 13.42 313 VAL A N 1
ATOM 2476 C CA . VAL A 1 313 ? 51.968 19.409 25.269 1.00 14.06 313 VAL A CA 1
ATOM 2477 C C . VAL A 1 313 ? 52.034 18.165 26.138 1.00 15.93 313 VAL A C 1
ATOM 2478 O O . VAL A 1 313 ? 51.052 17.442 26.274 1.00 16.45 313 VAL A O 1
ATOM 2482 N N . ASP A 1 314 ? 53.199 17.914 26.723 1.00 15.96 314 ASP A N 1
ATOM 2483 C CA . ASP A 1 314 ? 53.344 16.774 27.620 1.00 16.76 314 ASP A CA 1
ATOM 2484 C C . ASP A 1 314 ? 52.461 17.063 28.827 1.00 17.17 314 ASP A C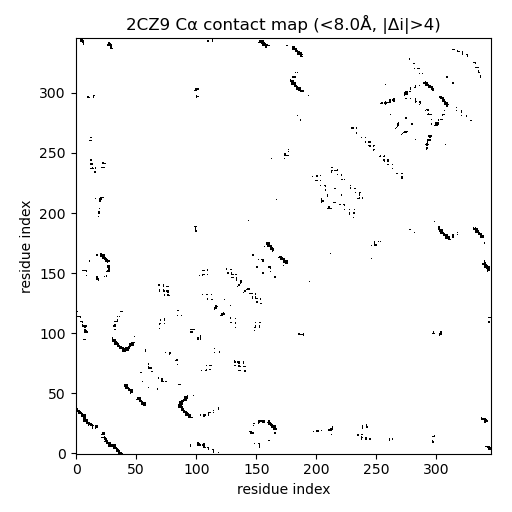 1
ATOM 2485 O O . ASP A 1 314 ? 52.428 18.191 29.319 1.00 17.11 314 ASP A O 1
ATOM 2490 N N . LYS A 1 315 ? 51.734 16.058 29.302 1.00 17.81 315 LYS A N 1
ATOM 2491 C CA . LYS A 1 315 ? 50.850 16.256 30.445 1.00 18.65 315 LYS A CA 1
ATOM 2492 C C . LYS A 1 315 ? 51.542 16.884 31.657 1.00 18.82 315 LYS A C 1
ATOM 2493 O O . LYS A 1 315 ? 50.973 17.746 32.321 1.00 18.30 315 LYS A O 1
ATOM 2499 N N . GLU A 1 316 ? 52.770 16.463 31.933 1.00 21.37 316 GLU A N 1
ATOM 2500 C CA . GLU A 1 316 ? 53.510 16.984 33.080 1.00 24.26 316 GLU A CA 1
ATOM 2501 C C . GLU A 1 316 ? 53.934 18.445 32.961 1.00 23.80 316 GLU A C 1
ATOM 2502 O O . GLU A 1 316 ? 54.271 19.078 33.965 1.00 25.09 316 GLU A O 1
ATOM 2508 N N . ASP A 1 317 ? 53.914 18.983 31.745 1.00 21.36 317 ASP A N 1
ATOM 2509 C CA . ASP A 1 317 ? 54.322 20.370 31.517 1.00 21.41 317 ASP A CA 1
ATOM 2510 C C . ASP A 1 317 ? 53.164 21.320 31.228 1.00 19.66 317 ASP A C 1
ATOM 2511 O O . ASP A 1 317 ? 53.362 22.533 31.143 1.00 19.95 317 ASP A O 1
ATOM 2516 N N . ALA A 1 318 ? 51.961 20.776 31.080 1.00 17.75 318 ALA A N 1
ATOM 2517 C CA . ALA A 1 318 ? 50.784 21.576 30.757 1.00 17.40 318 ALA A CA 1
ATOM 2518 C C . ALA A 1 318 ? 50.553 22.793 31.648 1.00 16.30 318 ALA A C 1
ATOM 2519 O O . ALA A 1 318 ? 50.378 23.907 31.153 1.00 15.54 318 ALA A O 1
ATOM 2521 N N . GLU A 1 319 ? 50.550 22.583 32.958 1.00 15.73 319 GLU A N 1
ATOM 2522 C CA . GLU A 1 319 ? 50.324 23.671 33.899 1.00 16.57 319 GLU A CA 1
ATOM 2523 C C . GLU A 1 319 ? 51.417 24.731 33.831 1.00 15.92 319 GLU A C 1
ATOM 2524 O O . GLU A 1 319 ? 51.121 25.923 33.747 1.00 15.04 319 GLU A O 1
ATOM 2530 N N . THR A 1 320 ? 52.673 24.295 33.869 1.00 15.06 320 THR A N 1
ATOM 2531 C CA . THR A 1 320 ? 53.801 25.220 33.817 1.00 16.19 320 THR A CA 1
ATOM 2532 C C . THR A 1 320 ? 53.832 26.037 32.525 1.00 14.90 320 THR A C 1
ATOM 2533 O O . THR A 1 320 ? 54.071 27.246 32.556 1.00 14.06 320 THR A O 1
ATOM 2537 N N . ILE A 1 321 ? 53.591 25.397 31.385 1.00 13.76 321 ILE A N 1
ATOM 2538 C CA . ILE A 1 321 ? 53.606 26.134 30.124 1.00 13.42 321 ILE A CA 1
ATOM 2539 C C . ILE A 1 321 ? 52.468 27.152 30.107 1.00 12.66 321 ILE A C 1
ATOM 2540 O O . ILE A 1 321 ? 52.663 28.307 29.725 1.00 12.14 321 ILE A O 1
ATOM 2545 N N . GLY A 1 322 ? 51.283 26.727 30.530 1.00 11.15 322 GLY A N 1
ATOM 2546 C CA . GLY A 1 322 ? 50.148 27.629 30.560 1.00 11.19 322 GLY A CA 1
ATOM 2547 C C . GLY A 1 322 ? 50.386 28.820 31.472 1.00 12.65 322 GLY A C 1
ATOM 2548 O O . GLY A 1 322 ? 50.088 29.963 31.119 1.00 12.59 322 GLY A O 1
ATOM 2549 N N . GLU A 1 323 ? 50.931 28.554 32.653 1.00 11.00 323 GLU A N 1
ATOM 2550 C CA . GLU A 1 323 ? 51.206 29.604 33.619 1.00 11.90 323 GLU A CA 1
ATOM 2551 C C . GLU A 1 323 ? 52.248 30.599 33.115 1.00 10.83 323 GLU A C 1
ATOM 2552 O O . GLU A 1 323 ? 52.070 31.811 33.248 1.00 10.84 323 GLU A O 1
ATOM 2558 N N . GLU A 1 324 ? 53.331 30.093 32.533 1.00 10.78 324 GLU A N 1
ATOM 2559 C CA . GLU A 1 324 ? 54.380 30.973 32.042 1.00 11.01 324 GLU A CA 1
ATOM 2560 C C . GLU A 1 324 ? 53.899 31.865 30.907 1.00 10.90 324 GLU A C 1
ATOM 2561 O O . GLU A 1 324 ? 54.187 33.070 30.883 1.00 11.35 324 GLU A O 1
ATOM 2567 N N . ILE A 1 325 ? 53.159 31.285 29.969 1.00 11.34 325 ILE A N 1
ATOM 2568 C CA . ILE A 1 325 ? 52.662 32.063 28.842 1.00 11.66 325 ILE A CA 1
ATOM 2569 C C . ILE A 1 325 ? 51.613 33.074 29.292 1.00 12.09 325 ILE A C 1
ATOM 2570 O O . ILE A 1 325 ? 51.594 34.202 28.814 1.00 11.44 325 ILE A O 1
ATOM 2575 N N . LEU A 1 326 ? 50.735 32.685 30.211 1.00 10.83 326 LEU A N 1
ATOM 2576 C CA . LEU A 1 326 ? 49.724 33.626 30.679 1.00 12.49 326 LEU A CA 1
ATOM 2577 C C . LEU A 1 326 ? 50.381 34.841 31.326 1.00 12.32 326 LEU A C 1
ATOM 2578 O O . LEU A 1 326 ? 49.974 35.970 31.072 1.00 13.10 326 LEU A O 1
ATOM 2583 N N . ARG A 1 327 ? 51.405 34.620 32.145 1.00 12.25 327 ARG A N 1
ATOM 2584 C CA . ARG A 1 327 ? 52.079 35.741 32.790 1.00 13.12 327 ARG A CA 1
ATOM 2585 C C . ARG A 1 327 ? 52.695 36.668 31.743 1.00 12.55 327 ARG A C 1
ATOM 2586 O O . ARG A 1 327 ? 52.599 37.887 31.864 1.00 13.91 327 ARG A O 1
ATOM 2594 N N . GLU A 1 328 ? 53.328 36.098 30.718 1.00 12.32 328 GLU A N 1
ATOM 2595 C CA . GLU A 1 328 ? 53.922 36.923 29.669 1.00 12.41 328 GLU A CA 1
ATOM 2596 C C . GLU A 1 328 ? 52.833 37.665 28.899 1.00 12.60 328 GLU A C 1
ATOM 2597 O O . GLU A 1 328 ? 52.969 38.847 28.571 1.00 13.68 328 GLU A O 1
ATOM 2603 N N . TYR A 1 329 ? 51.750 36.953 28.615 1.00 11.97 329 TYR A N 1
ATOM 2604 C CA . TYR A 1 329 ? 50.640 37.501 27.849 1.00 11.18 329 TYR A CA 1
ATOM 2605 C C . TYR A 1 329 ? 49.966 38.683 28.527 1.00 11.71 329 TYR A C 1
ATOM 2606 O O . TYR A 1 329 ? 49.680 39.693 27.882 1.00 11.94 329 TYR A O 1
ATOM 2615 N N . LEU A 1 330 ? 49.713 38.568 29.824 1.00 12.52 330 LEU A N 1
ATOM 2616 C CA . LEU A 1 330 ? 49.045 39.648 30.535 1.00 13.04 330 LEU A CA 1
ATOM 2617 C C . LEU A 1 330 ? 49.887 40.919 30.625 1.00 13.99 330 LEU A C 1
ATOM 2618 O O . LEU A 1 330 ? 49.355 42.000 30.870 1.00 16.10 330 LEU A O 1
ATOM 2623 N N . LYS A 1 331 ? 51.197 40.795 30.427 1.00 15.11 331 LYS A N 1
ATOM 2624 C CA . LYS A 1 331 ? 52.068 41.970 30.449 1.00 16.47 331 LYS A CA 1
ATOM 2625 C C . LYS A 1 331 ? 52.018 42.657 29.087 1.00 16.41 331 LYS A C 1
ATOM 2626 O O . LYS A 1 331 ? 52.331 43.844 28.968 1.00 19.89 331 LYS A O 1
ATOM 2632 N N . ARG A 1 332 ? 51.611 41.904 28.070 1.00 16.84 332 ARG A N 1
ATOM 2633 C CA . ARG A 1 332 ? 51.545 42.401 26.697 1.00 16.89 332 ARG A CA 1
ATOM 2634 C C . ARG A 1 332 ? 50.172 42.862 26.213 1.00 16.95 332 ARG A C 1
ATOM 2635 O O . ARG A 1 332 ? 50.073 43.827 25.448 1.00 18.95 332 ARG A O 1
ATOM 2643 N N . PHE A 1 333 ? 49.122 42.168 26.640 1.00 16.40 333 PHE A N 1
ATOM 2644 C CA . PHE A 1 333 ? 47.762 42.485 26.210 1.00 15.69 333 PHE A CA 1
ATOM 2645 C C . PHE A 1 333 ? 46.853 42.743 27.407 1.00 16.77 333 PHE A C 1
ATOM 2646 O O . PHE A 1 333 ? 47.047 42.172 28.477 1.00 17.71 333 PHE A O 1
ATOM 2654 N N . PRO A 1 334 ? 45.830 43.599 27.232 1.00 18.09 334 PRO A N 1
ATOM 2655 C CA . PRO A 1 334 ? 44.884 43.963 28.292 1.00 18.84 334 PRO A CA 1
ATOM 2656 C C . PRO A 1 334 ? 43.674 43.067 28.552 1.00 19.17 334 PRO A C 1
ATOM 2657 O O . PRO A 1 334 ? 42.871 43.353 29.440 1.00 22.74 334 PRO A O 1
ATOM 2661 N N . TRP A 1 335 ? 43.550 41.974 27.815 1.00 16.18 335 TRP A N 1
ATOM 2662 C CA . TRP A 1 335 ? 42.389 41.104 27.968 1.00 15.78 335 TRP A CA 1
ATOM 2663 C C . TRP A 1 335 ? 42.469 40.118 29.127 1.00 16.21 335 TRP A C 1
ATOM 2664 O O . TRP A 1 335 ? 43.553 39.820 29.633 1.00 17.06 335 TRP A O 1
ATOM 2675 N N . LYS A 1 336 ? 41.309 39.612 29.539 1.00 16.53 336 LYS A N 1
ATOM 2676 C CA . LYS A 1 336 ? 41.239 38.653 30.635 1.00 16.93 336 LYS A CA 1
ATOM 2677 C C . LYS A 1 336 ? 41.426 37.237 30.103 1.00 17.01 336 LYS A C 1
ATOM 2678 O O . LYS A 1 336 ? 40.494 36.430 30.085 1.00 16.48 336 LYS A O 1
ATOM 2684 N N . ALA A 1 337 ? 42.652 36.947 29.681 1.00 15.13 337 ALA A N 1
ATOM 2685 C CA . ALA A 1 337 ? 42.997 35.639 29.139 1.00 14.55 337 ALA A CA 1
ATOM 2686 C C . ALA A 1 337 ? 42.957 34.564 30.220 1.00 15.46 337 ALA A C 1
ATOM 2687 O O . ALA A 1 337 ? 43.125 34.848 31.405 1.00 15.45 337 ALA A O 1
ATOM 2689 N N . ARG A 1 338 ? 42.735 33.324 29.798 1.00 13.77 338 ARG A N 1
ATOM 2690 C CA . ARG A 1 338 ? 42.682 32.195 30.719 1.00 15.97 338 ARG A CA 1
ATOM 2691 C C . ARG A 1 338 ? 43.218 30.967 30.008 1.00 15.03 338 ARG A C 1
ATOM 2692 O O . ARG A 1 338 ? 43.185 30.891 28.782 1.00 17.46 338 ARG A O 1
ATOM 2700 N N . HIS A 1 339 ? 43.713 30.003 30.774 1.00 14.89 339 HIS A N 1
ATOM 2701 C CA . HIS A 1 339 ? 44.189 28.766 30.177 1.00 15.28 339 HIS A CA 1
ATOM 2702 C C . HIS A 1 339 ? 43.489 27.599 30.861 1.00 16.97 339 HIS A C 1
ATOM 2703 O O . HIS A 1 339 ? 43.121 27.674 32.037 1.00 17.72 339 HIS A O 1
ATOM 2710 N N . PHE A 1 340 ? 43.257 26.539 30.101 1.00 16.29 340 PHE A N 1
ATOM 2711 C CA . PHE A 1 340 ? 42.582 25.361 30.625 1.00 15.68 340 PHE A CA 1
ATOM 2712 C C . PHE A 1 340 ? 43.288 24.139 30.078 1.00 15.54 340 PHE A C 1
ATOM 2713 O O . PHE A 1 340 ? 43.834 24.184 28.983 1.00 15.19 340 PHE A O 1
ATOM 2721 N N . ILE A 1 341 ? 43.289 23.056 30.841 1.00 13.00 341 ILE A N 1
ATOM 2722 C CA . ILE A 1 341 ? 43.856 21.804 30.360 1.00 14.74 341 ILE A CA 1
ATOM 2723 C C . ILE A 1 341 ? 42.624 20.938 30.130 1.00 13.98 341 ILE A C 1
ATOM 2724 O O . ILE A 1 341 ? 41.865 20.670 31.066 1.00 16.11 341 ILE A O 1
ATOM 2729 N N . VAL A 1 342 ? 42.408 20.518 28.888 1.00 13.54 342 VAL A N 1
ATOM 2730 C CA . VAL A 1 342 ? 41.249 19.698 28.571 1.00 14.07 342 VAL A CA 1
ATOM 2731 C C . VAL A 1 342 ? 41.642 18.360 27.967 1.00 14.04 342 VAL A C 1
ATOM 2732 O O . VAL A 1 342 ? 42.757 18.179 27.473 1.00 14.83 342 VAL A O 1
ATOM 2736 N N . GLU A 1 343 ? 40.709 17.419 28.021 1.00 15.14 343 GLU A N 1
ATOM 2737 C CA . GLU A 1 343 ? 40.938 16.097 27.462 1.00 16.07 343 GLU A CA 1
ATOM 2738 C C . GLU A 1 343 ? 39.725 15.713 26.618 1.00 14.82 343 GLU A C 1
ATOM 2739 O O . GLU A 1 343 ? 38.615 16.202 26.856 1.00 14.45 343 GLU A O 1
ATOM 2745 N N . PRO A 1 344 ? 39.929 14.857 25.605 1.00 15.62 344 PRO A N 1
ATOM 2746 C CA . PRO A 1 344 ? 38.832 14.414 24.736 1.00 15.56 344 PRO A CA 1
ATOM 2747 C C . PRO A 1 344 ? 37.812 13.683 25.603 1.00 15.54 344 PRO A C 1
ATOM 2748 O O . PRO A 1 344 ? 38.170 12.775 26.358 1.00 17.22 344 PRO A O 1
ATOM 2752 N N . SER A 1 345 ? 36.546 14.071 25.495 1.00 14.43 345 SER A N 1
ATOM 2753 C CA . SER A 1 345 ? 35.516 13.472 26.333 1.00 14.13 345 SER A CA 1
ATOM 2754 C C . SER A 1 345 ? 34.293 12.960 25.579 1.00 12.64 345 SER A C 1
ATOM 2755 O O . SER A 1 345 ? 34.200 13.102 24.359 1.00 11.22 345 SER A O 1
ATOM 2759 N N . ASP A 1 346 ? 33.366 12.346 26.315 1.00 13.33 346 ASP A N 1
ATOM 2760 C CA . ASP A 1 346 ? 32.129 11.833 25.735 1.00 12.63 346 ASP A CA 1
ATOM 2761 C C . ASP A 1 346 ? 31.212 12.984 25.335 1.00 12.49 346 ASP A C 1
ATOM 2762 O O . ASP A 1 346 ? 31.304 14.095 25.879 1.00 13.26 346 ASP A O 1
ATOM 2767 N N . GLY A 1 347 ? 30.315 12.705 24.396 1.00 12.27 347 GLY A N 1
ATOM 2768 C CA . GLY A 1 347 ? 29.359 13.704 23.956 1.00 11.99 347 GLY A CA 1
ATOM 2769 C C . GLY A 1 347 ? 28.257 13.937 24.980 1.00 12.48 347 GLY A C 1
ATOM 2770 O O . GLY A 1 347 ? 28.287 13.386 26.084 1.00 13.87 347 GLY A O 1
ATOM 2771 N N . VAL A 1 348 ? 27.266 14.738 24.597 1.00 12.67 348 VAL A N 1
ATOM 2772 C CA . VAL A 1 348 ? 26.160 15.084 25.489 1.00 13.22 348 VAL A CA 1
ATOM 2773 C C . VAL A 1 348 ? 25.487 13.866 26.114 1.00 14.68 348 VAL A C 1
ATOM 2774 O O . VAL A 1 348 ? 25.303 12.838 25.463 1.00 14.92 348 VAL A O 1
ATOM 2778 N N . GLY A 1 349 ? 25.136 14.000 27.391 1.00 14.02 349 GLY A N 1
ATOM 2779 C CA . GLY A 1 349 ? 24.487 12.920 28.116 1.00 17.19 349 GLY A CA 1
ATOM 2780 C C . GLY A 1 349 ? 24.394 13.273 29.587 1.00 21.35 349 GLY A C 1
ATOM 2781 O O . GLY A 1 349 ? 24.233 14.438 29.933 1.00 19.27 349 GLY A O 1
ATOM 2782 N N . ILE A 1 350 ? 24.505 12.272 30.455 1.00 24.13 350 ILE A N 1
ATOM 2783 C CA . ILE A 1 350 ? 24.438 12.507 31.891 1.00 28.67 350 ILE A CA 1
ATOM 2784 C C . ILE A 1 350 ? 25.827 12.685 32.503 1.00 30.24 350 ILE A C 1
ATOM 2785 O O . ILE A 1 350 ? 26.824 12.561 31.759 1.00 31.89 350 ILE A O 1
#

Radius of gyration: 19.94 Å; Cα contacts (8 Å, |Δi|>4): 772; chains: 1; bounding box: 56×38×50 Å

B-factor: mean 19.14, std 7.73, range [9.12, 47.81]

Organism: Pyrococcus horikoshii (strain ATCC 700860 / DSM 12428 / JCM 9974 / NBRC 100139 / OT-3) (NCBI:txid70601)

Nearest PDB structures (foldseek):
  2dej-assembly1_A  TM=1.002E+00  e=2.599E-69  Pyrococcus horikoshii
  2dei-assembly1_A  TM=1.001E+00  e=2.159E-67  Pyrococcus horikoshii
  1s4e-assembly9_I  TM=9.967E-01  e=4.160E-59  Pyrococcus furiosus
  1s4e-assembly4_D  TM=9.894E-01  e=8.140E-59  Pyrococcus furiosus
  1s4e-assembly1_A  TM=9.739E-01  e=1.172E-55  Pyrococcus furiosus

Secondary structure (DSSP, 8-state):
-EEEEEEEEEEEE-TT-GGGT-EEEEEEEEEEEEEEEEEESSEEEEETTTTEEEEE-TT-----SSTHHHHHHHHHHHHHTT----EEEEEEE-S--TTSSS-HHHHHHHHHHHHHHHHTT----HHHHHHHHHHIIIIII-----SHHHHHHHH--TTEEEEEETTT--EEEEEPPTTEEEEEEE-S---HHHHHHHHHHHHHHHHHT-S-GGG--GGGGGGS-HHHHHHHHHHHHHHHHHHHHHHHHHTT-HHHHHHHHHHHHHHIIIII----HHHHHHHHHHHHTT-SEEEE-SS-SSSEEEEEEEGGGHHHHHHHHHHHHHHH--S--EEEEE-EE--SB-